Protein AF-A0A6L2JXV7-F1 (afdb_monomer)

Mean predicted aligned error: 15.8 Å

pLDDT: mean 84.17, std 15.14, range [42.94, 98.44]

Radius of gyration: 85.59 Å; Cα contacts (8 Å, |Δi|>4): 129; chains: 1; bounding box: 189×55×235 Å

Organism: Tanacetum cinerariifolium (NCBI:txid118510)

Secondary structure (DSSP, 8-state):
----SSSSHHHHHHHHHHHHHHHHHHHHHHHHHHHHHHHHHHHHHHHHHHHHHHHHHHHHHHHHHHHHHHHHHHHHHHHHHHHHHHHHHHHHHHHHHHHHHHHHHHHHHHHHHHHHHHHHHHHHHHHHHHHHHHHHHHHHHHHHHHHIIIIIHHHHHHHHHHHHHIIIIIHHHHHHHHHTSHHHHHHHHHHHHHHHHHHHHHHHHHHHHHH-SS--GGG-TT--TTHHHHHHHHHHGGGS---HHHHHHHHTTTS-HHHHHHHH---GGGTSSTTTGGGS--GGG--EEEE-TTT--EEEEE-HHHHHHHHHTTT-

Solvent-accessible surface area (backbone atoms only — not comparable to full-atom values): 17697 Å² total; per-residue (Å²): 140,84,91,76,79,76,69,64,70,59,60,60,56,54,56,52,54,55,56,49,52,51,53,52,49,52,51,49,50,51,51,50,49,53,51,47,52,51,51,50,53,50,49,52,52,49,52,53,50,50,51,51,50,54,52,49,53,52,51,50,54,50,52,52,52,50,52,52,53,51,51,53,51,50,53,52,52,51,52,52,49,53,56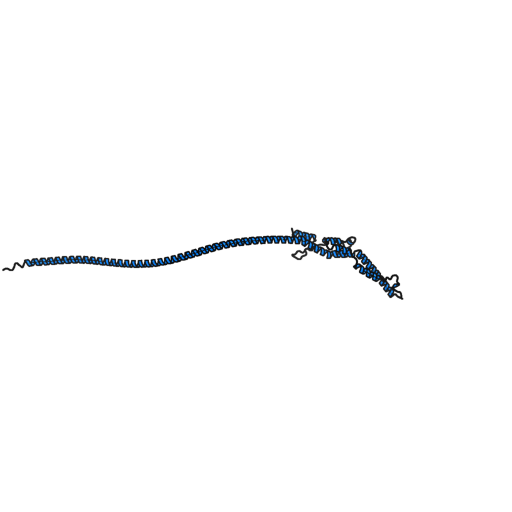,49,53,53,51,48,54,52,51,52,54,52,49,52,54,48,52,53,51,52,50,55,49,52,56,48,49,54,53,50,53,55,51,51,54,54,48,50,54,50,49,53,53,50,50,51,56,50,51,55,52,49,56,48,51,53,50,54,50,52,52,50,50,48,47,40,50,69,53,49,47,47,55,52,50,51,51,52,20,40,54,52,34,40,71,70,48,44,52,54,39,51,51,52,54,48,68,69,29,68,67,48,47,51,49,50,51,51,34,51,52,28,47,51,50,30,51,51,43,51,52,52,51,54,52,49,69,72,66,54,89,83,66,60,72,87,76,40,89,87,58,56,90,55,34,59,60,52,29,56,48,48,67,52,49,69,79,71,62,82,52,68,67,59,57,52,53,58,74,45,72,86,52,54,60,67,56,53,38,60,73,54,46,69,62,73,77,54,44,79,35,90,77,36,64,84,62,50,71,51,80,76,64,34,43,43,72,57,70,52,91,88,71,80,54,75,81,51,80,40,44,46,73,55,56,49,50,54,46,53,65,74,73,112

Foldseek 3Di:
DDDPPPPPVVVVVVVVVVVVVVVVVVVVVVVVVVVVVVVVVVVVVVVVVVVVVVVVVVVVVVVVVVVVVVVVVVVVVVVVVVVVVVVVVVVVVVVVVVVVVVVVVVVVVVVVVVVVVVVVVVVVVVVVVVVVVVVVVVVVVLVVLLCCLQPVPLVVLQVVLLVVCCVPQVVVLLVVCVCPDPLNVVLVVQLVVLVVLVVVLVVLVVVCVVPDPPDDSVVDPSHDPCSVVSNVVSVCVVVVDDDVLVVVVVVCPVPGSVVSLVSSADDDPQCVDPPSVVSRDDQQSSWDFDQDPPPRDRPDTDRSVVVSVVSVVVSD

Sequence (316 aa):
MDYHHLFIEFNVGTARQACLNTKVKDAEIESLKAQLLLKETEAAKAVHLCAQVSTVEATEQMHASEIDALKQKNAALENEKVSLDEKVAELQSLVHALEATCFGLRERLSRYENLTDRLEEFQDAQLKVVNEKVAKLDADLAEMACHLEDKFYPHLLTTISGRRWLLTYGMKLVLVKYLNSSEYLTALGAAMSRAIEKGMQYGLAAEIVHCSEGRSLTDVAAYNPSAEANFNSVVQDPREIDFPLLSELKSHKDASVEDIMNVLRLEGPLVDAPGMGDLQPDIEQLKVPIHKSEDQVVLGETSLSFALSVSHSRVE

Structure (mmCIF, N/CA/C/O backbone):
data_AF-A0A6L2JXV7-F1
#
_entry.id   AF-A0A6L2JXV7-F1
#
loop_
_atom_site.group_PDB
_atom_site.id
_atom_site.type_symbol
_atom_site.label_atom_id
_atom_site.label_alt_id
_atom_site.label_comp_id
_atom_site.label_asym_id
_atom_site.label_entity_id
_atom_site.label_seq_id
_atom_site.pdbx_PDB_ins_code
_atom_site.Cartn_x
_atom_site.Cartn_y
_atom_site.Cartn_z
_atom_site.occupancy
_atom_site.B_iso_or_equiv
_atom_site.auth_seq_id
_atom_site.auth_comp_id
_atom_site.auth_asym_id
_atom_site.auth_atom_id
_atom_site.pdbx_PDB_model_num
ATOM 1 N N . MET A 1 1 ? -104.667 -27.219 173.898 1.00 48.09 1 MET A N 1
ATOM 2 C CA . MET A 1 1 ? -104.267 -28.545 173.373 1.00 48.09 1 MET A CA 1
ATOM 3 C C . MET A 1 1 ? -105.086 -28.773 172.108 1.00 48.09 1 MET A C 1
ATOM 5 O O . MET A 1 1 ? -106.248 -28.402 172.135 1.00 48.09 1 MET A O 1
ATOM 9 N N . ASP A 1 2 ? -104.565 -29.247 170.978 1.00 43.19 2 ASP A N 1
ATOM 10 C CA . ASP A 1 2 ? -103.553 -30.297 170.827 1.00 43.19 2 ASP A CA 1
ATOM 11 C C . ASP A 1 2 ? -102.785 -30.190 169.481 1.00 43.19 2 ASP A C 1
ATOM 13 O O . ASP A 1 2 ? -103.323 -29.722 168.479 1.00 43.19 2 ASP A O 1
ATOM 17 N N . TYR A 1 3 ? -101.510 -30.592 169.499 1.00 42.94 3 TYR A N 1
ATOM 18 C CA . TYR A 1 3 ? -100.385 -30.201 168.627 1.00 42.94 3 TYR A CA 1
ATOM 19 C C . TYR A 1 3 ? -100.124 -31.147 167.426 1.00 42.94 3 TYR A C 1
ATOM 21 O O . TYR A 1 3 ? -99.086 -31.045 166.774 1.00 42.94 3 TYR A O 1
ATOM 29 N N . HIS A 1 4 ? -101.038 -32.069 167.097 1.00 50.31 4 HIS A N 1
ATOM 30 C CA . HIS A 1 4 ? -100.726 -33.219 166.225 1.00 50.31 4 HIS A CA 1
ATOM 31 C C . HIS A 1 4 ? -101.235 -33.183 164.771 1.00 50.31 4 HIS A C 1
ATOM 33 O O . HIS A 1 4 ? -100.882 -34.074 163.999 1.00 50.31 4 HIS A O 1
ATOM 39 N N . HIS A 1 5 ? -101.988 -32.167 164.334 1.00 50.06 5 HIS A N 1
ATOM 40 C CA . HIS A 1 5 ? -102.517 -32.133 162.955 1.00 50.06 5 HIS A CA 1
ATOM 41 C C . HIS A 1 5 ? -101.659 -31.342 161.944 1.00 50.06 5 HIS A C 1
ATOM 43 O O . HIS A 1 5 ? -101.924 -31.386 160.748 1.00 50.06 5 HIS A O 1
ATOM 49 N N . LEU A 1 6 ? -100.584 -30.675 162.388 1.00 49.97 6 LEU A N 1
ATOM 50 C CA . LEU A 1 6 ? -99.739 -29.827 161.528 1.00 49.97 6 LEU A CA 1
ATOM 51 C C . LEU A 1 6 ? -98.581 -30.576 160.827 1.00 49.97 6 LEU A C 1
ATOM 53 O O . LEU A 1 6 ? -97.851 -29.979 160.043 1.00 49.97 6 LEU A O 1
ATOM 57 N N . PHE A 1 7 ? -98.382 -31.875 161.099 1.00 47.56 7 PHE A N 1
ATOM 58 C CA . PHE A 1 7 ? -97.190 -32.614 160.641 1.00 47.56 7 PHE A CA 1
ATOM 59 C C . PHE A 1 7 ? -97.397 -33.473 159.376 1.00 47.56 7 PHE A C 1
ATOM 61 O O . PHE A 1 7 ? -96.423 -33.959 158.802 1.00 47.56 7 PHE A O 1
ATOM 68 N N . ILE A 1 8 ? -98.636 -33.665 158.902 1.00 49.94 8 ILE A N 1
ATOM 69 C CA . ILE A 1 8 ? -98.913 -34.537 157.740 1.00 49.94 8 ILE A CA 1
ATOM 70 C C . ILE A 1 8 ? -98.987 -33.755 156.416 1.00 49.94 8 ILE A C 1
ATOM 72 O O . ILE A 1 8 ? -98.521 -34.262 155.396 1.00 49.94 8 ILE A O 1
ATOM 76 N N . GLU A 1 9 ? -99.434 -32.494 156.407 1.00 47.06 9 GLU A N 1
ATOM 77 C CA . GLU A 1 9 ? -99.448 -31.680 155.174 1.00 47.06 9 GLU A CA 1
ATOM 78 C C . GLU A 1 9 ? -98.047 -31.238 154.701 1.00 47.06 9 GLU A C 1
ATOM 80 O O . GLU A 1 9 ? -97.843 -30.995 153.512 1.00 47.06 9 GLU A O 1
ATOM 85 N N . PHE A 1 10 ? -97.038 -31.227 155.580 1.00 48.09 10 PHE A N 1
ATOM 86 C CA . PHE A 1 10 ? -95.669 -30.818 155.226 1.00 48.09 10 PHE A CA 1
ATOM 87 C C . PHE A 1 10 ? -94.869 -31.898 154.457 1.00 48.09 10 PHE A C 1
ATOM 89 O O . PHE A 1 10 ? -93.950 -31.584 153.694 1.00 48.09 10 PHE A O 1
ATOM 96 N N . ASN A 1 11 ? -95.238 -33.181 154.576 1.00 46.66 11 ASN A N 1
ATOM 97 C CA . ASN A 1 11 ? -94.478 -34.288 153.970 1.00 46.66 11 ASN A CA 1
ATOM 98 C C . ASN A 1 11 ? -94.867 -34.615 152.514 1.00 46.66 11 ASN A C 1
ATOM 100 O O . ASN A 1 11 ? -94.056 -35.180 151.781 1.00 46.66 11 ASN A O 1
ATOM 104 N N . VAL A 1 12 ? -96.051 -34.208 152.042 1.00 52.41 12 VAL A N 1
ATOM 105 C CA . VAL A 1 12 ? -96.467 -34.409 150.635 1.00 52.41 12 VAL A CA 1
ATOM 106 C C . VAL A 1 12 ? -96.004 -33.255 149.730 1.00 52.41 12 VAL A C 1
ATOM 108 O O . VAL A 1 12 ? -95.674 -33.479 148.562 1.00 52.41 12 VAL A O 1
ATOM 111 N N . GLY A 1 13 ? -95.887 -32.035 150.268 1.00 52.41 13 GLY A N 1
ATOM 112 C CA . GLY A 1 13 ? -95.339 -30.880 149.544 1.00 52.41 13 GLY A CA 1
ATOM 113 C C . GLY A 1 13 ? -93.851 -31.034 149.206 1.00 52.41 13 GLY A C 1
ATOM 114 O O . GLY A 1 13 ? -93.428 -30.739 148.089 1.00 52.41 13 GLY A O 1
ATOM 115 N N . THR A 1 14 ? -93.068 -31.598 150.128 1.00 52.12 14 THR A N 1
ATOM 116 C CA . THR A 1 14 ? -91.607 -31.713 149.980 1.00 52.12 14 THR A CA 1
ATOM 117 C C . THR A 1 14 ? -91.196 -32.772 148.941 1.00 52.12 14 THR A C 1
ATOM 119 O O . THR A 1 14 ? -90.269 -32.550 148.160 1.00 52.12 14 THR A O 1
ATOM 122 N N . ALA A 1 15 ? -91.933 -33.886 148.826 1.00 52.56 15 ALA A N 1
ATOM 123 C CA . ALA A 1 15 ? -91.670 -34.919 147.815 1.00 52.56 15 ALA A CA 1
ATOM 124 C C . ALA A 1 15 ? -92.084 -34.498 146.386 1.00 52.56 15 ALA A C 1
ATOM 126 O O . ALA A 1 15 ? -91.403 -34.845 145.417 1.00 52.56 15 ALA A O 1
ATOM 127 N N . ARG A 1 16 ? -93.155 -33.699 146.229 1.00 52.94 16 ARG A N 1
ATOM 128 C CA . ARG A 1 16 ? -93.535 -33.125 144.922 1.00 52.94 16 ARG A CA 1
ATOM 129 C C . ARG A 1 16 ? -92.554 -32.047 144.453 1.00 52.94 16 ARG A C 1
ATOM 131 O O . ARG A 1 16 ? -92.234 -32.024 143.267 1.00 52.94 16 ARG A O 1
ATOM 138 N N . GLN A 1 17 ? -92.010 -31.233 145.359 1.00 55.28 17 GLN A N 1
ATOM 139 C CA . GLN A 1 17 ? -90.991 -30.230 145.024 1.00 55.28 17 GLN A CA 1
ATOM 140 C C . GLN A 1 17 ? -89.664 -30.878 144.582 1.00 55.28 17 GLN A C 1
ATOM 142 O O . GLN A 1 17 ? -89.037 -30.412 143.632 1.00 55.28 17 GLN A O 1
ATOM 147 N N . ALA A 1 18 ? -89.254 -31.987 145.212 1.00 54.25 18 ALA A N 1
ATOM 148 C CA . ALA A 1 18 ? -88.042 -32.721 144.837 1.00 54.25 18 ALA A CA 1
ATOM 149 C C . ALA A 1 18 ? -88.164 -33.430 143.470 1.00 54.25 18 ALA A C 1
ATOM 151 O O . ALA A 1 18 ? -87.218 -33.398 142.689 1.00 54.25 18 ALA A O 1
ATOM 152 N N . CYS A 1 19 ? -89.332 -34.001 143.140 1.00 53.09 19 CYS A N 1
ATOM 153 C CA . CYS A 1 19 ? -89.584 -34.639 141.838 1.00 53.09 19 CYS A CA 1
ATOM 154 C C . CYS A 1 19 ? -89.764 -33.626 140.687 1.00 53.09 19 CYS A C 1
ATOM 156 O O . CYS A 1 19 ? -89.386 -33.901 139.548 1.00 53.09 19 CYS A O 1
ATOM 158 N N . LEU A 1 20 ? -90.303 -32.434 140.971 1.00 57.66 20 LEU A N 1
ATOM 159 C CA . LEU A 1 20 ? -90.335 -31.331 140.006 1.00 57.66 20 LEU A CA 1
ATOM 160 C C . LEU A 1 20 ? -88.932 -30.754 139.772 1.00 57.66 20 LEU A C 1
ATOM 162 O O . LEU A 1 20 ? -88.575 -30.509 138.626 1.00 57.66 20 LEU A O 1
ATOM 166 N N . ASN A 1 21 ? -88.100 -30.634 140.812 1.00 57.25 21 ASN A N 1
ATOM 167 C CA . ASN A 1 21 ? -86.719 -30.164 140.663 1.00 57.25 21 ASN A CA 1
ATOM 168 C C . ASN A 1 21 ? -85.817 -31.131 139.880 1.00 57.25 21 ASN A C 1
ATOM 170 O O . ASN A 1 21 ? -84.929 -30.666 139.174 1.00 57.25 21 ASN A O 1
ATOM 174 N N . THR A 1 22 ? -86.017 -32.451 139.964 1.00 58.03 22 THR A N 1
ATOM 175 C CA . THR A 1 22 ? -85.242 -33.401 139.145 1.00 58.03 22 THR A CA 1
ATOM 176 C C . THR A 1 22 ? -85.702 -33.413 137.688 1.00 58.03 22 THR A C 1
ATOM 178 O O . THR A 1 22 ? -84.860 -33.379 136.802 1.00 58.03 22 THR A O 1
ATOM 181 N N . LYS A 1 23 ? -87.012 -33.322 137.415 1.00 59.53 23 LYS A N 1
ATOM 182 C CA . LYS A 1 23 ? -87.532 -33.206 136.038 1.00 59.53 23 LYS A CA 1
ATOM 183 C C . LYS A 1 23 ? -87.170 -31.888 135.352 1.00 59.53 23 LYS A C 1
ATOM 185 O O . LYS A 1 23 ? -86.916 -31.888 134.152 1.00 59.53 23 LYS A O 1
ATOM 190 N N . VAL A 1 24 ? -87.139 -30.779 136.096 1.00 63.47 24 VAL A N 1
ATOM 191 C CA . VAL A 1 24 ? -86.676 -29.481 135.576 1.00 63.47 24 VAL A CA 1
ATOM 192 C C . VAL A 1 24 ? -85.185 -29.548 135.249 1.00 63.47 24 VAL A C 1
ATOM 194 O O . VAL A 1 24 ? -84.797 -29.127 134.166 1.00 63.47 24 VAL A O 1
ATOM 197 N N . LYS A 1 25 ? -84.367 -30.160 136.118 1.00 65.19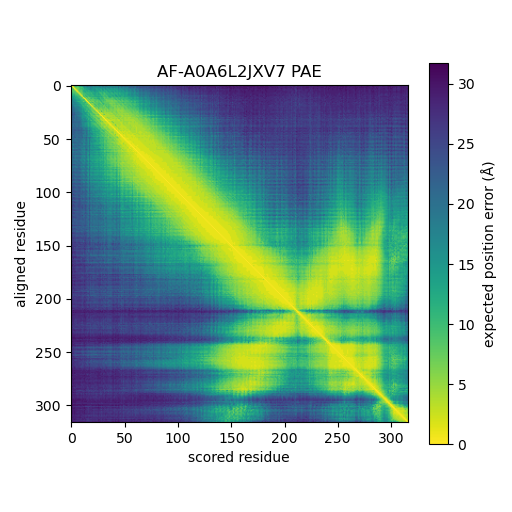 25 LYS A N 1
ATOM 198 C CA . LYS A 1 25 ? -82.930 -30.339 135.864 1.00 65.19 25 LYS A CA 1
ATOM 199 C C . LYS A 1 25 ? -82.632 -31.301 134.712 1.00 65.19 25 LYS A C 1
ATOM 201 O O . LYS A 1 25 ? -81.730 -31.017 133.937 1.00 65.19 25 LYS A O 1
ATOM 206 N N . ASP A 1 26 ? -83.387 -32.386 134.544 1.00 67.31 26 ASP A N 1
ATOM 207 C CA . ASP A 1 26 ? -83.193 -33.320 133.423 1.00 67.31 26 ASP A CA 1
ATOM 208 C C . ASP A 1 26 ? -83.594 -32.693 132.077 1.00 67.31 26 ASP A C 1
ATOM 210 O O . ASP A 1 26 ? -82.896 -32.876 131.082 1.00 67.31 26 ASP A O 1
ATOM 214 N N . ALA A 1 27 ? -84.668 -31.893 132.049 1.00 71.06 27 ALA A N 1
ATOM 215 C CA . ALA A 1 27 ? -85.061 -31.125 130.866 1.00 71.06 27 ALA A CA 1
ATOM 216 C C . ALA A 1 27 ? -84.058 -30.003 130.540 1.00 71.06 27 ALA A C 1
ATOM 218 O O . ALA A 1 27 ? -83.784 -29.729 129.372 1.00 71.06 27 ALA A O 1
ATOM 219 N N . GLU A 1 28 ? -83.479 -29.374 131.564 1.00 71.50 28 GLU A N 1
ATOM 220 C CA . GLU A 1 28 ? -82.414 -28.380 131.416 1.00 71.50 28 GLU A CA 1
ATOM 221 C C . GLU A 1 28 ? -81.115 -29.023 130.904 1.00 71.50 28 GLU A C 1
ATOM 223 O O . GLU A 1 28 ? -80.478 -28.479 130.005 1.00 71.50 28 GLU A O 1
ATOM 228 N N . ILE A 1 29 ? -80.766 -30.224 131.379 1.00 73.62 29 ILE A N 1
ATOM 229 C CA . ILE A 1 29 ? -79.625 -31.007 130.881 1.00 73.62 29 ILE A CA 1
ATOM 230 C C . ILE A 1 29 ? -79.842 -31.432 129.424 1.00 73.62 29 ILE A C 1
ATOM 232 O O . ILE A 1 29 ? -78.930 -31.263 128.621 1.00 73.62 29 ILE A O 1
ATOM 236 N N . GLU A 1 30 ? -81.024 -31.933 129.053 1.00 76.38 30 GLU A N 1
ATOM 237 C CA . GLU A 1 30 ? -81.389 -32.262 127.662 1.00 76.38 30 GLU A CA 1
ATOM 238 C C . GLU A 1 30 ? -81.318 -31.030 126.745 1.00 76.38 30 GLU A C 1
ATOM 240 O O . GLU A 1 30 ? -80.700 -31.081 125.680 1.00 76.38 30 GLU A O 1
ATOM 245 N N . SER A 1 31 ? -81.866 -29.894 127.189 1.00 78.81 31 SER A N 1
ATOM 246 C CA . SER A 1 31 ? -81.808 -28.622 126.458 1.00 78.81 31 SER A CA 1
ATOM 247 C C . SER A 1 31 ? -80.368 -28.136 126.269 1.00 78.81 31 SER A C 1
ATOM 249 O O . SER A 1 31 ? -79.988 -27.732 125.170 1.00 78.81 31 SER A O 1
ATOM 251 N N . LEU A 1 32 ? -79.536 -28.206 127.312 1.00 80.19 32 LEU A N 1
ATOM 252 C CA . LEU A 1 32 ? -78.119 -27.847 127.228 1.00 80.19 32 LEU A CA 1
ATOM 253 C C . LEU A 1 32 ? -77.338 -28.817 126.333 1.00 80.19 32 LEU A C 1
ATOM 255 O O . LEU A 1 32 ? -76.443 -28.379 125.618 1.00 80.19 32 LEU A O 1
ATOM 259 N N . LYS A 1 33 ? -77.703 -30.104 126.295 1.00 80.94 33 LYS A N 1
ATOM 260 C CA . LYS A 1 33 ? -77.105 -31.108 125.397 1.00 80.94 33 LYS A CA 1
ATOM 261 C C . LYS A 1 33 ? -77.449 -30.848 123.932 1.00 80.94 33 LYS A C 1
ATOM 263 O O . LYS A 1 33 ? -76.575 -30.946 123.076 1.00 80.94 33 LYS A O 1
ATOM 268 N N . ALA A 1 34 ? -78.698 -30.480 123.644 1.00 80.19 34 ALA A N 1
ATOM 269 C CA . ALA A 1 34 ? -79.131 -30.098 122.302 1.00 80.19 34 ALA A CA 1
ATOM 270 C C . ALA A 1 34 ? -78.466 -28.789 121.844 1.00 80.19 34 ALA A C 1
ATOM 272 O O . ALA A 1 34 ? -78.028 -28.690 120.699 1.00 80.19 34 ALA A O 1
ATOM 273 N N . GLN A 1 35 ? -78.321 -27.809 122.743 1.00 80.12 35 GLN A N 1
ATOM 274 C CA . GLN A 1 35 ? -77.571 -26.581 122.461 1.00 80.12 35 GLN A CA 1
ATOM 275 C C . GLN A 1 35 ? -76.071 -26.844 122.277 1.00 80.12 35 GLN A C 1
ATOM 277 O O . GLN A 1 35 ? -75.466 -26.235 121.399 1.00 80.12 35 GLN A O 1
ATOM 282 N N . LEU A 1 36 ? -75.477 -27.769 123.041 1.00 83.38 36 LEU A N 1
ATOM 283 C CA . LEU A 1 36 ? -74.085 -28.192 122.876 1.00 83.38 36 LEU A CA 1
ATOM 284 C C . LEU A 1 36 ? -73.872 -28.865 121.514 1.00 83.38 36 LEU A C 1
ATOM 286 O O . LEU A 1 36 ? -72.969 -28.469 120.790 1.00 83.38 36 LEU A O 1
ATOM 290 N N . LEU A 1 37 ? -74.740 -29.805 121.122 1.00 80.12 37 LEU A N 1
ATOM 291 C CA . LEU A 1 37 ? -74.683 -30.460 119.808 1.00 80.12 37 LEU A CA 1
ATOM 292 C C . LEU A 1 37 ? -74.887 -29.463 118.660 1.00 80.12 37 LEU A C 1
ATOM 294 O O . LEU A 1 37 ? -74.179 -29.517 117.655 1.00 80.12 37 LEU A O 1
ATOM 298 N N . LEU A 1 38 ? -75.814 -28.511 118.807 1.00 82.88 38 LEU A N 1
ATOM 299 C CA . LEU A 1 38 ? -75.987 -27.433 117.834 1.00 82.88 38 LEU A CA 1
ATOM 300 C C . LEU A 1 38 ? -74.701 -26.600 117.722 1.00 82.88 38 LEU A C 1
ATOM 302 O O . LEU A 1 38 ? -74.210 -26.390 116.616 1.00 82.88 38 LEU A O 1
ATOM 306 N N . LYS A 1 39 ? -74.102 -26.214 118.854 1.00 82.25 39 LYS A N 1
ATOM 307 C CA . LYS A 1 39 ? -72.831 -25.477 118.902 1.00 82.25 39 LYS A CA 1
ATOM 308 C C . LYS A 1 39 ? -71.654 -26.277 118.337 1.00 82.25 39 LYS A C 1
ATOM 310 O O . LYS A 1 39 ? -70.813 -25.688 117.667 1.00 82.25 39 LYS A O 1
ATOM 315 N N . GLU A 1 40 ? -71.607 -27.594 118.527 1.00 80.62 40 GLU A N 1
ATOM 316 C CA . GLU A 1 40 ? -70.601 -28.484 117.929 1.00 80.62 40 GLU A CA 1
ATOM 317 C C . GLU A 1 40 ? -70.760 -28.583 116.407 1.00 80.62 40 GLU A C 1
ATOM 319 O O . GLU A 1 40 ? -69.772 -28.514 115.678 1.00 80.62 40 GLU A O 1
ATOM 324 N N . THR A 1 41 ? -71.993 -28.673 115.895 1.00 80.19 41 THR A N 1
ATOM 325 C CA . THR A 1 41 ? -72.237 -28.670 114.441 1.00 80.19 41 THR A CA 1
ATOM 326 C C . THR A 1 41 ? -71.965 -27.306 113.798 1.00 80.19 41 THR A C 1
ATOM 328 O O . THR A 1 41 ? -71.451 -27.248 112.680 1.00 80.19 41 THR A O 1
ATOM 331 N N . GLU A 1 42 ? -72.249 -26.204 114.501 1.00 82.00 42 GLU A N 1
ATOM 332 C CA . GLU A 1 42 ? -71.854 -24.847 114.105 1.00 82.00 42 GLU A CA 1
ATOM 333 C C . GLU A 1 42 ? -70.328 -24.696 114.098 1.00 82.00 42 GLU A C 1
ATOM 335 O O . GLU A 1 42 ? -69.777 -24.176 113.129 1.00 82.00 42 GLU A O 1
ATOM 340 N N . ALA A 1 43 ? -69.635 -25.214 115.117 1.00 81.81 43 ALA A N 1
ATOM 341 C CA . ALA A 1 43 ? -68.176 -25.218 115.181 1.00 81.81 43 ALA A CA 1
ATOM 342 C C . ALA A 1 43 ? -67.555 -26.058 114.051 1.00 81.81 43 ALA A C 1
ATOM 344 O O . ALA A 1 43 ? -66.611 -25.609 113.407 1.00 81.81 43 ALA A O 1
ATOM 345 N N . ALA A 1 44 ? -68.114 -27.230 113.732 1.00 82.62 44 ALA A N 1
ATOM 346 C CA . ALA A 1 44 ? -67.653 -28.059 112.617 1.00 82.62 44 ALA A CA 1
ATOM 347 C C . ALA A 1 44 ? -67.861 -27.377 111.251 1.00 82.62 44 ALA A C 1
ATOM 349 O O . ALA A 1 44 ? -66.965 -27.398 110.405 1.00 82.62 44 ALA A O 1
ATOM 350 N N . LYS A 1 45 ? -69.009 -26.715 111.037 1.00 85.81 45 LYS A N 1
ATOM 351 C CA . LYS A 1 45 ? -69.249 -25.894 109.836 1.00 85.81 45 LYS A CA 1
ATOM 352 C C . LYS A 1 45 ? -68.297 -24.706 109.760 1.00 85.81 45 LYS A C 1
ATOM 354 O O . LYS A 1 45 ? -67.810 -24.410 108.674 1.00 85.81 45 LYS A O 1
ATOM 359 N N . ALA A 1 46 ? -68.013 -24.055 110.887 1.00 83.06 46 ALA A N 1
ATOM 360 C CA . ALA A 1 46 ? -67.051 -22.963 110.951 1.00 83.06 46 ALA A CA 1
ATOM 361 C C . ALA A 1 46 ? -65.636 -23.444 110.594 1.00 83.06 46 ALA A C 1
ATOM 363 O O . ALA A 1 46 ? -64.978 -22.805 109.786 1.00 83.06 46 ALA A O 1
ATOM 364 N N . VAL A 1 47 ? -65.195 -24.605 111.095 1.00 86.19 47 VAL A N 1
ATOM 365 C CA . VAL A 1 47 ? -63.898 -25.205 110.727 1.00 86.19 47 VAL A CA 1
ATOM 366 C C . VAL A 1 47 ? -63.845 -25.565 109.239 1.00 86.19 47 VAL A C 1
ATOM 368 O O . VAL A 1 47 ? -62.851 -25.272 108.579 1.00 86.19 47 VAL A O 1
ATOM 371 N N . HIS A 1 48 ? -64.911 -26.151 108.686 1.00 88.69 48 HIS A N 1
ATOM 372 C CA . HIS A 1 48 ? -64.990 -26.466 107.256 1.00 88.69 48 HIS A CA 1
ATOM 373 C C . HIS A 1 48 ? -64.962 -25.203 106.381 1.00 88.69 48 HIS A C 1
ATOM 375 O O . HIS A 1 48 ? -64.248 -25.163 105.382 1.00 88.69 48 HIS A O 1
ATOM 381 N N . LEU A 1 49 ? -65.705 -24.159 106.759 1.00 91.12 49 LEU A N 1
ATOM 382 C CA . LEU A 1 49 ? -65.666 -22.862 106.081 1.00 91.12 49 LEU A CA 1
ATOM 383 C C . LEU A 1 49 ? -64.284 -22.214 106.198 1.00 91.12 49 LEU A C 1
ATOM 385 O O . LEU A 1 49 ? -63.782 -21.726 105.196 1.00 91.12 49 LEU A O 1
ATOM 389 N N . CYS A 1 50 ? -63.632 -22.271 107.363 1.00 87.12 50 CYS A N 1
ATOM 390 C CA . CYS A 1 50 ? -62.257 -21.798 107.525 1.00 87.12 50 CYS A CA 1
ATOM 391 C C . CYS A 1 50 ? -61.287 -22.548 106.603 1.00 87.12 50 CYS A C 1
ATOM 393 O O . CYS A 1 50 ? -60.462 -21.913 105.959 1.00 87.12 50 CYS A O 1
ATOM 395 N N . ALA A 1 51 ? -61.415 -23.873 106.476 1.00 88.56 51 ALA A N 1
ATOM 396 C CA . ALA A 1 51 ? -60.596 -24.652 105.550 1.00 88.56 51 ALA A CA 1
ATOM 397 C C . ALA A 1 51 ? -60.847 -24.255 104.085 1.00 88.56 51 ALA A C 1
ATOM 399 O O . ALA A 1 51 ? -59.893 -24.080 103.331 1.00 88.56 51 ALA A O 1
ATOM 400 N N . GLN A 1 52 ? -62.110 -24.054 103.687 1.00 90.94 52 GLN A N 1
ATOM 401 C CA . GLN A 1 52 ? -62.447 -23.569 102.346 1.00 90.94 52 GLN A CA 1
ATOM 402 C C . GLN A 1 52 ? -61.900 -22.163 102.084 1.00 90.94 52 GLN A C 1
ATOM 404 O O . GLN A 1 52 ? -61.324 -21.928 101.025 1.00 90.94 52 GLN A O 1
ATOM 409 N N . VAL A 1 53 ? -62.017 -21.250 103.052 1.00 90.62 53 VAL A N 1
ATOM 410 C CA . VAL A 1 53 ? -61.442 -19.902 102.967 1.00 90.62 53 VAL A CA 1
ATOM 411 C C . VAL A 1 53 ? -59.928 -19.984 102.800 1.00 90.62 53 VAL A C 1
ATOM 413 O O . VAL A 1 53 ? -59.415 -19.380 101.868 1.00 90.62 53 VAL A O 1
ATOM 416 N N . SER A 1 54 ? -59.225 -20.812 103.581 1.00 91.69 54 SER A N 1
ATOM 417 C CA . SER A 1 54 ? -57.779 -21.014 103.407 1.00 91.69 54 SER A CA 1
ATOM 418 C C . SER A 1 54 ? -57.412 -21.609 102.043 1.00 91.69 54 SER A C 1
ATOM 420 O O . SER A 1 54 ? -56.396 -21.229 101.468 1.00 91.69 54 SER A O 1
ATOM 422 N N . THR A 1 55 ? -58.222 -22.520 101.485 1.00 90.62 55 THR A N 1
ATOM 423 C CA . THR A 1 55 ? -57.976 -23.031 100.124 1.00 90.62 55 THR A CA 1
ATOM 424 C C . THR A 1 55 ? -58.210 -21.970 99.050 1.00 90.62 55 THR A C 1
ATOM 426 O O . THR A 1 55 ? -57.412 -21.876 98.121 1.00 90.62 55 THR A O 1
ATOM 429 N N . VAL A 1 56 ? -59.259 -21.150 99.182 1.00 91.31 56 VAL A N 1
ATOM 430 C CA . VAL A 1 56 ? -59.559 -20.063 98.239 1.00 91.31 56 VAL A CA 1
ATOM 431 C C . VAL A 1 56 ? -58.476 -18.990 98.308 1.00 91.31 56 VAL A C 1
ATOM 433 O O . VAL A 1 56 ? -57.962 -18.593 97.268 1.00 91.31 56 VAL A O 1
ATOM 436 N N . GLU A 1 57 ? -58.060 -18.600 99.511 1.00 93.12 57 GLU A N 1
ATOM 437 C CA . GLU A 1 57 ? -56.991 -17.627 99.751 1.00 93.12 57 GLU A CA 1
ATOM 438 C C . GLU A 1 57 ? -55.662 -18.090 99.131 1.00 93.12 57 GLU A C 1
ATOM 440 O O . GLU A 1 57 ? -54.999 -17.324 98.432 1.00 93.12 57 GLU A O 1
ATOM 445 N N . ALA A 1 58 ? -55.318 -19.377 99.271 1.00 90.62 58 ALA A N 1
ATOM 446 C CA . ALA A 1 58 ? -54.143 -19.951 98.615 1.00 90.62 58 ALA A CA 1
ATOM 447 C C . ALA A 1 58 ? -54.248 -19.922 97.077 1.00 90.62 58 ALA A C 1
ATOM 449 O O . ALA A 1 58 ? -53.270 -19.602 96.396 1.00 90.62 58 ALA A O 1
ATOM 450 N N . THR A 1 59 ? -55.421 -20.227 96.506 1.00 92.12 59 THR A N 1
ATOM 451 C CA . THR A 1 59 ? -55.624 -20.141 95.048 1.00 92.12 59 THR A CA 1
ATOM 452 C C . THR A 1 59 ? -55.616 -18.703 94.536 1.00 92.12 59 THR A C 1
ATOM 454 O O . THR A 1 59 ? -55.041 -18.442 93.485 1.00 92.12 59 THR A O 1
ATOM 457 N N . GLU A 1 60 ? -56.176 -17.749 95.279 1.00 93.56 60 GLU A N 1
ATOM 458 C CA . GLU A 1 60 ? -56.150 -16.328 94.929 1.00 93.56 60 GLU A CA 1
ATOM 459 C C . GLU A 1 60 ? -54.713 -15.799 94.915 1.00 93.56 60 GLU A C 1
ATOM 461 O O . GLU A 1 60 ? -54.306 -15.134 93.962 1.00 93.56 60 GLU A O 1
ATOM 466 N N . GLN A 1 61 ? -53.907 -16.178 95.912 1.00 92.50 61 GLN A N 1
ATOM 467 C CA . GLN A 1 61 ? -52.495 -15.813 95.972 1.00 92.50 61 GLN A CA 1
ATOM 468 C C . GLN A 1 61 ? -51.687 -16.421 94.809 1.00 92.50 61 GLN A C 1
ATOM 470 O O . GLN A 1 61 ? -50.831 -15.746 94.232 1.00 92.50 61 GLN A O 1
ATOM 475 N N . MET A 1 62 ? -51.992 -17.662 94.408 1.00 94.88 62 MET A N 1
ATOM 476 C CA . MET A 1 62 ? -51.405 -18.298 93.222 1.00 94.88 62 MET A CA 1
ATOM 477 C C . MET A 1 62 ? -51.785 -17.551 91.934 1.00 94.88 62 MET A C 1
ATOM 479 O O . MET A 1 62 ? -50.901 -17.182 91.162 1.00 94.88 62 MET A O 1
ATOM 483 N N . HIS A 1 63 ? -53.070 -17.258 91.727 1.00 95.25 63 HIS A N 1
ATOM 484 C CA . HIS A 1 63 ? -53.551 -16.525 90.550 1.00 95.25 63 HIS A CA 1
ATOM 485 C C . HIS A 1 63 ? -52.971 -15.104 90.486 1.00 95.25 63 HIS A C 1
ATOM 487 O O . HIS A 1 63 ? -52.608 -14.638 89.407 1.00 95.25 63 HIS A O 1
ATOM 493 N N . ALA A 1 64 ? -52.830 -14.420 91.626 1.00 94.81 64 ALA A N 1
ATOM 494 C CA . ALA A 1 64 ? -52.179 -13.114 91.694 1.00 94.81 64 ALA A CA 1
ATOM 495 C C . ALA A 1 64 ? -50.720 -13.193 91.209 1.00 94.81 64 ALA A C 1
ATOM 497 O O . ALA A 1 64 ? -50.297 -12.374 90.391 1.00 94.81 64 ALA A O 1
ATOM 498 N N . SER A 1 65 ? -49.983 -14.227 91.634 1.00 93.94 65 SER A N 1
ATOM 499 C CA . SER A 1 65 ? -48.599 -14.450 91.196 1.00 93.94 65 SER A CA 1
ATOM 500 C C . SER A 1 65 ? -48.482 -14.764 89.696 1.00 93.94 65 SER A C 1
ATOM 502 O O . SER A 1 65 ? -47.582 -14.251 89.030 1.00 93.94 65 SER A O 1
ATOM 504 N N . GLU A 1 66 ? -49.422 -15.531 89.131 1.00 95.88 66 GLU A N 1
ATOM 505 C CA . GLU A 1 66 ? -49.490 -15.794 87.687 1.00 95.88 66 GLU A CA 1
ATOM 506 C C . GLU A 1 66 ? -49.809 -14.529 86.885 1.00 95.88 66 GLU A C 1
ATOM 508 O O . GLU A 1 66 ? -49.178 -14.275 85.857 1.00 95.88 66 GLU A O 1
ATOM 513 N N . ILE A 1 67 ? -50.754 -13.708 87.355 1.00 95.75 67 ILE A N 1
ATOM 514 C CA . ILE A 1 67 ? -51.100 -12.432 86.715 1.00 95.75 67 ILE A CA 1
ATOM 515 C C . ILE A 1 67 ? -49.879 -11.514 86.664 1.00 95.75 67 ILE A C 1
ATOM 517 O O . ILE A 1 67 ? -49.625 -10.895 85.629 1.00 95.75 67 ILE A O 1
ATOM 521 N N . ASP A 1 68 ? -49.106 -11.430 87.744 1.00 95.62 68 ASP A N 1
ATOM 522 C CA . ASP A 1 68 ? -47.914 -10.586 87.778 1.00 95.62 68 ASP A CA 1
ATOM 523 C C . ASP A 1 68 ? -46.796 -11.125 86.869 1.00 95.62 68 ASP A C 1
ATOM 525 O O . ASP A 1 68 ? -46.177 -10.346 86.137 1.00 95.62 68 ASP A O 1
ATOM 529 N N . ALA A 1 69 ? -46.613 -12.449 86.796 1.00 96.38 69 ALA A N 1
ATOM 530 C CA . ALA A 1 69 ? -45.698 -13.073 85.837 1.00 96.38 69 ALA A CA 1
ATOM 531 C C . ALA A 1 69 ? -46.114 -12.810 84.374 1.00 96.38 69 ALA A C 1
ATOM 533 O O . ALA A 1 69 ? -45.275 -12.480 83.531 1.00 96.38 69 ALA A O 1
ATOM 534 N N . LEU A 1 70 ? -47.413 -12.901 84.061 1.00 96.31 70 LEU A N 1
ATOM 535 C CA . LEU A 1 70 ? -47.948 -12.600 82.728 1.00 96.31 70 LEU A CA 1
ATOM 536 C C . LEU A 1 70 ? -47.804 -11.119 82.370 1.00 96.31 70 LEU A C 1
ATOM 538 O O . LEU A 1 70 ? -47.430 -10.806 81.240 1.00 96.31 70 LEU A O 1
ATOM 542 N N . LYS A 1 71 ? -48.034 -10.203 83.318 1.00 96.19 71 LYS A N 1
ATOM 543 C CA . LYS A 1 71 ? -47.788 -8.766 83.114 1.00 96.19 71 LYS A CA 1
ATOM 544 C C . LYS A 1 71 ? -46.325 -8.494 82.785 1.00 96.19 71 LYS A C 1
ATOM 546 O O . LYS A 1 71 ? -46.049 -7.750 81.847 1.00 96.19 71 LYS A O 1
ATOM 551 N N . GLN A 1 72 ? -45.396 -9.114 83.515 1.00 95.75 72 GLN A N 1
ATOM 552 C CA . GLN A 1 72 ? -43.967 -8.955 83.255 1.00 95.75 72 GLN A CA 1
ATOM 553 C C . GLN A 1 72 ? -43.587 -9.487 81.867 1.00 95.75 72 GLN A C 1
ATOM 555 O O . GLN A 1 72 ? -42.858 -8.822 81.130 1.00 95.75 72 GLN A O 1
ATOM 560 N N . LYS A 1 73 ? -44.124 -10.649 81.473 1.00 96.81 73 LYS A N 1
ATOM 561 C CA . LYS A 1 73 ? -43.904 -11.220 80.138 1.00 96.81 73 LYS A CA 1
ATOM 562 C C . LYS A 1 73 ? -44.483 -10.339 79.025 1.00 96.81 73 LYS A C 1
ATOM 564 O O . LYS A 1 73 ? -43.811 -10.135 78.019 1.00 96.81 73 LYS A O 1
ATOM 569 N N . ASN A 1 74 ? -45.683 -9.788 79.208 1.00 95.62 74 ASN A N 1
ATOM 570 C CA . ASN A 1 74 ? -46.283 -8.858 78.249 1.00 95.62 74 ASN A CA 1
ATOM 571 C C . ASN A 1 74 ? -45.440 -7.587 78.101 1.00 95.62 74 ASN A C 1
ATOM 573 O O . ASN A 1 74 ? -45.200 -7.158 76.981 1.00 95.62 74 ASN A O 1
ATOM 577 N N . ALA A 1 75 ? -44.923 -7.034 79.203 1.00 96.31 75 ALA A N 1
ATOM 578 C CA . ALA A 1 75 ? -44.028 -5.880 79.146 1.00 96.31 75 ALA A CA 1
ATOM 579 C C . ALA A 1 75 ? -42.726 -6.184 78.378 1.00 96.31 75 ALA A C 1
ATOM 581 O O . ALA A 1 75 ? -42.261 -5.352 77.603 1.00 96.31 75 ALA A O 1
ATOM 582 N N . ALA A 1 76 ? -42.150 -7.380 78.551 1.00 96.56 76 ALA A N 1
ATOM 583 C CA . ALA A 1 76 ? -40.973 -7.803 77.792 1.00 96.56 76 ALA A CA 1
ATOM 584 C C . ALA A 1 76 ? -41.266 -7.934 76.285 1.00 96.56 76 ALA A C 1
ATOM 586 O O . ALA A 1 76 ? -40.500 -7.421 75.473 1.00 96.56 76 ALA A O 1
ATOM 587 N N . LEU A 1 77 ? -42.395 -8.551 75.916 1.00 97.00 77 LEU A N 1
ATOM 588 C CA . LEU A 1 77 ? -42.819 -8.689 74.518 1.00 97.00 77 LEU A CA 1
ATOM 589 C C . LEU A 1 77 ? -43.136 -7.339 73.860 1.00 97.00 77 LEU A C 1
ATOM 591 O O . LEU A 1 77 ? -42.814 -7.146 72.690 1.00 97.00 77 LEU A O 1
ATOM 595 N N . GLU A 1 78 ? -43.731 -6.396 74.594 1.00 96.31 78 GLU A N 1
ATOM 596 C CA . GLU A 1 78 ? -43.995 -5.042 74.089 1.00 96.31 78 GLU A CA 1
ATOM 597 C C . GLU A 1 78 ? -42.678 -4.322 73.752 1.00 96.31 78 GLU A C 1
ATOM 599 O O . GLU A 1 78 ? -42.549 -3.732 72.682 1.00 96.31 78 GLU A O 1
ATOM 604 N N . ASN A 1 79 ? -41.663 -4.445 74.615 1.00 95.88 79 ASN A N 1
ATOM 605 C CA . ASN A 1 79 ? -40.334 -3.882 74.362 1.00 95.88 79 ASN A CA 1
ATOM 606 C C . ASN A 1 79 ? -39.637 -4.549 73.162 1.00 95.88 79 ASN A C 1
ATOM 608 O O . ASN A 1 79 ? -39.030 -3.857 72.344 1.00 95.88 79 ASN A O 1
ATOM 612 N N . GLU A 1 80 ? -39.729 -5.878 73.028 1.00 97.00 80 GLU A N 1
ATOM 613 C CA . GLU A 1 80 ? -39.198 -6.593 71.857 1.00 97.00 80 GLU A CA 1
ATOM 614 C C . GLU A 1 80 ? -39.885 -6.150 70.563 1.00 97.00 80 GLU A C 1
ATOM 616 O O . GLU A 1 80 ? -39.213 -5.944 69.552 1.00 97.00 80 GLU A O 1
ATOM 621 N N . LYS A 1 81 ? -41.206 -5.952 70.596 1.00 96.81 81 LYS A N 1
ATOM 622 C CA . LYS A 1 81 ? -41.976 -5.453 69.456 1.00 96.81 81 LYS A CA 1
ATOM 623 C C . LYS A 1 81 ? -41.525 -4.051 69.046 1.00 96.81 81 LYS A C 1
ATOM 625 O O . LYS A 1 81 ? -41.247 -3.852 67.870 1.00 96.81 81 LYS A O 1
ATOM 630 N N . VAL A 1 82 ? -41.378 -3.121 69.994 1.00 97.25 82 VAL A N 1
ATOM 631 C CA . VAL A 1 82 ? -40.866 -1.766 69.705 1.00 97.25 82 VAL A CA 1
ATOM 632 C C . VAL A 1 82 ? -39.471 -1.834 69.076 1.00 97.25 82 VAL A C 1
ATOM 634 O O . VAL A 1 82 ? -39.227 -1.187 68.061 1.00 97.25 82 VAL A O 1
ATOM 637 N N . SER A 1 83 ? -38.579 -2.681 69.602 1.00 97.25 83 SER A N 1
ATOM 638 C CA . SER A 1 83 ? -37.241 -2.871 69.023 1.00 97.25 83 SER A CA 1
ATOM 639 C C . SER A 1 83 ? -37.276 -3.465 67.606 1.00 97.25 83 SER A C 1
ATOM 641 O O . SER A 1 83 ? -36.449 -3.114 66.762 1.00 97.25 83 SER A O 1
ATOM 643 N N . LEU A 1 84 ? -38.210 -4.376 67.318 1.00 97.38 84 LEU A N 1
ATOM 644 C CA . LEU A 1 84 ? -38.405 -4.914 65.970 1.00 97.38 84 LEU A CA 1
ATOM 645 C C . LEU A 1 84 ? -38.982 -3.864 65.015 1.00 97.38 84 LEU A C 1
ATOM 647 O O . LEU A 1 84 ? -38.515 -3.780 63.882 1.00 97.38 84 LEU A O 1
ATOM 651 N N . ASP A 1 85 ? -39.938 -3.053 65.467 1.00 96.50 85 ASP A N 1
ATOM 652 C CA . ASP A 1 85 ? -40.534 -1.974 64.674 1.00 96.50 85 ASP A CA 1
ATOM 653 C C . ASP A 1 85 ? -39.475 -0.925 64.279 1.00 96.50 85 ASP A C 1
ATOM 655 O O . ASP A 1 85 ? -39.423 -0.506 63.120 1.00 96.50 85 ASP A O 1
ATOM 659 N N . GLU A 1 86 ? -38.558 -0.575 65.191 1.00 97.00 86 GLU A N 1
ATOM 660 C CA . GLU A 1 86 ? -37.398 0.283 64.896 1.00 97.00 86 GLU A CA 1
ATOM 661 C C . GLU A 1 86 ? -36.503 -0.319 63.799 1.00 97.00 86 GLU A C 1
ATOM 663 O O . GLU A 1 86 ? -36.183 0.351 62.814 1.00 97.00 86 GLU A O 1
ATOM 668 N N . LYS A 1 87 ? -36.161 -1.611 63.903 1.00 97.75 87 LYS A N 1
ATOM 669 C CA . LYS A 1 87 ? -35.356 -2.309 62.883 1.00 97.75 87 LYS A CA 1
ATOM 670 C C . LYS A 1 87 ? -36.055 -2.383 61.527 1.00 97.75 87 LYS A C 1
ATOM 672 O O . LYS A 1 87 ? -35.396 -2.294 60.492 1.00 97.75 87 LYS A O 1
ATOM 677 N N . VAL A 1 88 ? -37.376 -2.564 61.508 1.00 97.25 88 VAL A N 1
ATOM 678 C CA . VAL A 1 88 ? -38.162 -2.568 60.267 1.00 97.25 88 VAL A CA 1
ATOM 679 C C . VAL A 1 88 ? -38.107 -1.195 59.599 1.00 97.25 88 VAL A C 1
ATOM 681 O O . VAL A 1 88 ? -37.890 -1.131 58.389 1.00 97.25 88 VAL A O 1
ATOM 684 N N . ALA A 1 89 ? -38.230 -0.108 60.364 1.00 96.56 89 ALA A N 1
ATOM 685 C CA . ALA A 1 89 ? -38.122 1.249 59.832 1.00 96.56 89 ALA A CA 1
ATOM 686 C C . ALA A 1 89 ? -36.720 1.541 59.259 1.00 96.56 89 ALA A C 1
ATOM 688 O O . ALA A 1 89 ? -36.598 2.104 58.166 1.00 96.56 89 ALA A O 1
ATOM 689 N N . GLU A 1 90 ? -35.656 1.108 59.944 1.00 97.56 90 GLU A N 1
ATOM 690 C CA . GLU A 1 90 ? -34.280 1.224 59.440 1.00 97.56 90 GLU A CA 1
ATOM 691 C C . GLU A 1 90 ? -34.077 0.449 58.130 1.00 97.56 90 GLU A C 1
ATOM 693 O O . GLU A 1 90 ? -33.528 0.988 57.163 1.00 97.56 90 GLU A O 1
ATOM 698 N N . LEU A 1 91 ? -34.563 -0.796 58.058 1.00 97.69 91 LEU A N 1
ATOM 699 C CA . LEU A 1 91 ? -34.485 -1.618 56.848 1.00 97.69 91 LEU A CA 1
ATOM 700 C C . LEU A 1 91 ? -35.266 -1.007 55.681 1.00 97.69 91 LEU A C 1
ATOM 702 O O . LEU A 1 91 ? -34.773 -1.019 54.555 1.00 97.69 91 LEU A O 1
ATOM 706 N N . GLN A 1 92 ? -36.448 -0.439 55.927 1.00 97.69 92 GLN A N 1
ATOM 707 C CA . GLN A 1 92 ? -37.231 0.251 54.895 1.00 97.69 92 GLN A CA 1
ATOM 708 C C . GLN A 1 92 ? -36.477 1.457 54.322 1.00 97.69 92 GLN A C 1
ATOM 710 O O . GLN A 1 92 ? -36.416 1.626 53.104 1.00 97.69 92 GLN A O 1
ATOM 715 N N . SER A 1 93 ? -35.844 2.259 55.183 1.00 96.75 93 SER A N 1
ATOM 716 C CA . SER A 1 93 ? -35.005 3.386 54.756 1.00 96.75 93 SER A CA 1
ATOM 717 C C . SER A 1 93 ? -33.822 2.926 53.891 1.00 96.75 93 SER A C 1
ATOM 719 O O . SER A 1 93 ? -33.568 3.488 52.822 1.00 96.75 93 SER A O 1
ATOM 721 N N . LEU A 1 94 ? -33.139 1.851 54.302 1.00 97.88 94 LEU A N 1
ATOM 722 C CA . LEU A 1 94 ? -32.037 1.250 53.542 1.00 97.88 94 LEU A CA 1
ATOM 723 C C . LEU A 1 94 ? -32.485 0.719 52.175 1.00 97.88 94 LEU A C 1
ATOM 725 O O . LEU A 1 94 ? -31.786 0.934 51.184 1.00 97.88 94 LEU A O 1
ATOM 729 N N . VAL A 1 95 ? -33.643 0.056 52.103 1.00 97.88 95 VAL A N 1
ATOM 730 C CA . VAL A 1 95 ? -34.210 -0.437 50.838 1.00 97.88 95 VAL A CA 1
ATOM 731 C C . VAL A 1 95 ? -34.488 0.725 49.888 1.00 97.88 95 VAL A C 1
ATOM 733 O O . VAL A 1 95 ? -34.045 0.675 48.744 1.00 97.88 95 VAL A O 1
ATOM 736 N N . HIS A 1 96 ? -35.115 1.805 50.358 1.00 97.00 96 HIS A N 1
ATOM 737 C CA . HIS A 1 96 ? -35.368 2.982 49.521 1.00 97.00 96 HIS A CA 1
ATOM 738 C C . HIS A 1 96 ? -34.084 3.661 49.034 1.00 97.00 96 HIS A C 1
ATOM 740 O O . HIS A 1 96 ? -33.992 4.060 47.870 1.00 97.00 96 HIS A O 1
ATOM 746 N N . ALA A 1 97 ? -33.064 3.763 49.892 1.00 97.44 97 ALA A N 1
ATOM 747 C CA . ALA A 1 97 ? -31.759 4.275 49.484 1.00 97.44 97 ALA A CA 1
ATOM 748 C C . ALA A 1 97 ? -31.130 3.390 48.391 1.00 97.44 97 ALA A C 1
ATOM 750 O O . ALA A 1 97 ? -30.636 3.902 47.383 1.00 97.44 97 ALA A O 1
ATOM 751 N N . LEU A 1 98 ? -31.199 2.063 48.545 1.00 97.75 98 LEU A N 1
ATOM 752 C CA . LEU A 1 98 ? -30.693 1.114 47.556 1.00 97.75 98 LEU A CA 1
ATOM 753 C C . LEU A 1 98 ? -31.461 1.209 46.228 1.00 97.75 98 LEU A C 1
ATOM 755 O O . LEU A 1 98 ? -30.838 1.277 45.170 1.00 97.75 98 LEU A O 1
ATOM 759 N N . GLU A 1 99 ? -32.790 1.281 46.261 1.00 97.75 99 GLU A N 1
ATOM 760 C CA . GLU A 1 99 ? -33.636 1.463 45.073 1.00 97.75 99 GLU A CA 1
ATOM 761 C C . GLU A 1 99 ? -33.252 2.721 44.285 1.00 97.75 99 GLU A C 1
ATOM 763 O O . GLU A 1 99 ? -33.070 2.654 43.065 1.00 97.75 99 GLU A O 1
ATOM 768 N N . ALA A 1 100 ? -33.041 3.847 44.976 1.00 97.12 100 ALA A N 1
ATOM 769 C CA . ALA A 1 100 ? -32.603 5.092 44.353 1.00 97.12 100 ALA A CA 1
ATOM 770 C C . ALA A 1 100 ? -31.224 4.947 43.684 1.00 97.12 100 ALA A C 1
ATOM 772 O O . ALA A 1 100 ? -31.027 5.394 42.549 1.00 97.12 100 ALA A O 1
ATOM 773 N N . THR A 1 101 ? -30.272 4.272 44.340 1.00 98.06 101 THR A N 1
ATOM 774 C CA . THR A 1 101 ? -28.950 4.013 43.743 1.00 98.06 101 THR A CA 1
ATOM 775 C C . THR A 1 101 ? -29.027 3.087 42.529 1.00 98.06 101 THR A C 1
ATOM 777 O O . THR A 1 101 ? -28.395 3.365 41.510 1.00 98.06 101 THR A O 1
ATOM 780 N N . CYS A 1 102 ? -29.847 2.034 42.585 1.00 97.62 102 CYS A N 1
ATOM 781 C CA . CYS A 1 102 ? -30.084 1.118 41.470 1.00 97.62 102 CYS A CA 1
ATOM 782 C C . CYS A 1 102 ? -30.703 1.834 40.263 1.00 97.62 102 CYS A C 1
ATOM 784 O O . CYS A 1 102 ? -30.302 1.579 39.126 1.00 97.62 102 CYS A O 1
ATOM 786 N N . PHE A 1 103 ? -31.642 2.755 40.495 1.00 97.19 103 PHE A N 1
ATOM 787 C CA . PHE A 1 103 ? -32.215 3.582 39.435 1.00 97.19 103 PHE A CA 1
ATOM 788 C C . PHE A 1 103 ? -31.150 4.471 38.777 1.00 97.19 103 PHE A C 1
ATOM 790 O O . PHE A 1 103 ? -31.005 4.453 37.554 1.00 97.19 103 PHE A O 1
ATOM 797 N N . GLY A 1 104 ? -30.337 5.171 39.578 1.00 97.62 104 GLY A N 1
ATOM 798 C CA . GLY A 1 104 ? -29.241 5.997 39.062 1.00 97.62 104 GLY A CA 1
ATOM 799 C C . GLY A 1 104 ? -28.184 5.194 38.291 1.00 97.62 104 GLY A C 1
ATOM 800 O O . GLY A 1 104 ? -27.678 5.648 37.264 1.00 97.62 104 GLY A O 1
ATOM 801 N N . LEU A 1 105 ? -27.870 3.972 38.734 1.00 97.81 105 LEU A N 1
ATOM 802 C CA . LEU A 1 105 ? -26.973 3.067 38.009 1.00 97.81 105 LEU A CA 1
ATOM 803 C C . LEU A 1 105 ? -27.567 2.614 36.673 1.00 97.81 105 LEU A C 1
ATOM 805 O O . LEU A 1 105 ? -26.848 2.590 35.676 1.00 97.81 105 LEU A O 1
ATOM 809 N N . ARG A 1 106 ? -28.867 2.307 36.624 1.00 97.81 106 ARG A N 1
ATOM 810 C CA . ARG A 1 106 ? -29.555 1.923 35.384 1.00 97.81 106 ARG A CA 1
ATOM 811 C C . ARG A 1 106 ? -29.521 3.042 34.346 1.00 97.81 106 ARG A C 1
ATOM 813 O O . ARG A 1 106 ? -29.239 2.779 33.182 1.00 97.81 106 ARG A O 1
ATOM 820 N N . GLU A 1 107 ? -29.753 4.284 34.766 1.00 97.31 107 GLU A N 1
ATOM 821 C CA . GLU A 1 107 ? -29.650 5.441 33.871 1.00 97.31 107 GLU A CA 1
ATOM 822 C C . GLU A 1 107 ? -28.224 5.592 33.319 1.00 97.31 107 GLU A C 1
ATOM 824 O O . GLU A 1 107 ? -28.028 5.799 32.122 1.00 97.31 107 GLU A O 1
ATOM 829 N N . ARG A 1 108 ? -27.207 5.434 34.177 1.00 97.25 108 ARG A N 1
ATOM 830 C CA . ARG A 1 108 ? -25.803 5.479 33.748 1.00 97.25 108 ARG A CA 1
ATOM 831 C C . ARG A 1 108 ? -25.461 4.363 32.764 1.00 97.25 108 ARG A C 1
ATOM 833 O O . ARG A 1 108 ? -24.778 4.648 31.788 1.00 97.25 108 ARG A O 1
ATOM 840 N N . LEU A 1 109 ? -25.923 3.134 33.000 1.00 97.56 109 LEU A N 1
ATOM 841 C CA . LEU A 1 109 ? -25.715 2.006 32.084 1.00 97.56 109 LEU A CA 1
ATOM 842 C C . LEU A 1 109 ? -26.308 2.294 30.702 1.00 97.56 109 LEU A C 1
ATOM 844 O O . LEU A 1 109 ? -25.599 2.158 29.712 1.00 97.56 109 LEU A O 1
ATOM 848 N N . SER A 1 110 ? -27.533 2.820 30.642 1.00 97.06 110 SER A N 1
ATOM 849 C CA . SER A 1 110 ? -28.161 3.204 29.372 1.00 97.06 110 SER A CA 1
ATOM 850 C C . SER A 1 110 ? -27.381 4.301 28.630 1.00 97.06 110 SER A C 1
ATOM 852 O O . SER A 1 110 ? -27.245 4.262 27.408 1.00 97.06 110 SER A O 1
ATOM 854 N N . ARG A 1 111 ? -26.788 5.263 29.354 1.00 97.50 111 ARG A N 1
ATOM 855 C CA . ARG A 1 111 ? -25.894 6.261 28.739 1.00 97.50 111 ARG A CA 1
ATOM 856 C C . ARG A 1 111 ? -24.616 5.633 28.181 1.00 97.50 111 ARG A C 1
ATOM 858 O O . ARG A 1 111 ? -24.147 6.076 27.138 1.00 97.50 111 ARG A O 1
ATOM 865 N N . TYR A 1 112 ? -24.041 4.644 28.867 1.00 95.94 112 TYR A N 1
ATOM 866 C CA . TYR A 1 112 ? -22.867 3.927 28.366 1.00 95.94 112 TYR A CA 1
ATOM 867 C C . TYR A 1 112 ? -23.190 3.113 27.116 1.00 95.94 112 TYR A C 1
ATOM 869 O O . TYR A 1 112 ? -22.422 3.186 26.166 1.00 95.94 112 TYR A O 1
ATOM 877 N N . GLU A 1 113 ? -24.323 2.408 27.084 1.00 97.00 113 GLU A N 1
ATOM 878 C CA . GLU A 1 113 ? -24.800 1.695 25.889 1.00 97.00 113 GLU A CA 1
ATOM 879 C C . GLU A 1 113 ? -24.899 2.650 24.691 1.00 97.00 113 GLU A C 1
ATOM 881 O O . GLU A 1 113 ? -24.262 2.418 23.670 1.00 97.00 113 GLU A O 1
ATOM 886 N N . ASN A 1 114 ? -25.545 3.810 24.862 1.00 97.38 114 ASN A N 1
ATOM 887 C CA . ASN A 1 114 ? -25.635 4.809 23.794 1.00 97.38 114 ASN A CA 1
ATOM 888 C C . ASN A 1 114 ? -24.268 5.349 23.329 1.00 97.38 114 ASN A C 1
ATOM 890 O O . ASN A 1 114 ? -24.084 5.650 22.150 1.00 97.38 114 ASN A O 1
ATOM 894 N N . LEU A 1 115 ? -23.308 5.524 24.243 1.00 96.94 115 LEU A N 1
ATOM 895 C CA . LEU A 1 115 ? -21.956 5.953 23.875 1.00 96.94 115 LEU A CA 1
ATOM 896 C C . LEU A 1 115 ? -21.204 4.872 23.098 1.00 96.94 115 LEU A C 1
ATOM 898 O O . LEU A 1 115 ? -20.447 5.218 22.194 1.00 96.94 115 LEU A O 1
ATOM 902 N N . THR A 1 116 ? -21.410 3.601 23.441 1.00 97.12 116 THR A N 1
ATOM 903 C CA . THR A 1 116 ? -20.846 2.461 22.712 1.00 97.12 116 THR A CA 1
ATOM 904 C C . THR A 1 116 ? -21.374 2.425 21.281 1.00 97.12 116 THR A C 1
ATOM 906 O O . THR A 1 116 ? -20.562 2.396 20.361 1.00 97.12 116 THR A O 1
ATOM 909 N N . ASP A 1 117 ? -22.689 2.560 21.085 1.00 97.69 117 ASP A N 1
ATOM 910 C CA . ASP A 1 117 ? -23.298 2.585 19.746 1.00 97.69 117 ASP A CA 1
ATOM 911 C C . ASP A 1 117 ? -22.717 3.726 18.892 1.00 97.69 117 ASP A C 1
ATOM 913 O O . ASP A 1 117 ? -22.295 3.541 17.753 1.00 97.69 117 ASP A O 1
ATOM 917 N N . ARG A 1 118 ? -22.599 4.927 19.475 1.00 98.06 118 ARG A N 1
ATOM 918 C CA . ARG A 1 118 ? -22.011 6.091 18.788 1.00 98.06 118 ARG A CA 1
ATOM 919 C C . ARG A 1 118 ? -20.531 5.910 18.457 1.00 98.06 118 ARG A C 1
ATOM 921 O O . ARG A 1 118 ? -20.043 6.500 17.492 1.00 98.06 118 ARG A O 1
ATOM 928 N N . LEU A 1 119 ? -19.794 5.175 19.287 1.00 97.31 119 LEU A N 1
ATOM 929 C CA . LEU A 1 119 ? -18.390 4.870 19.036 1.00 97.31 119 LEU A CA 1
ATOM 930 C C . LEU A 1 119 ? -18.252 3.906 17.855 1.00 97.31 119 LEU A C 1
ATOM 932 O O . LEU A 1 119 ? -17.379 4.125 17.018 1.00 97.31 119 LEU A O 1
ATOM 936 N N . GLU A 1 120 ? -19.116 2.896 17.772 1.00 98.06 120 GLU A N 1
ATOM 937 C CA . GLU A 1 120 ? -19.170 1.951 16.654 1.00 98.06 120 GLU A CA 1
ATOM 938 C C . GLU A 1 120 ? -19.514 2.672 15.342 1.00 98.06 120 GLU A C 1
ATOM 940 O O . GLU A 1 120 ? -18.760 2.576 14.375 1.00 98.06 120 GLU A O 1
ATOM 945 N N . GLU A 1 121 ? -20.541 3.532 15.340 1.00 98.19 121 GLU A N 1
ATOM 946 C CA . GLU A 1 121 ? -20.885 4.365 14.176 1.00 98.19 121 GLU A CA 1
ATOM 947 C C . GLU A 1 121 ? -19.712 5.249 13.714 1.00 98.19 121 GLU A C 1
ATOM 949 O O . GLU A 1 121 ? -19.456 5.403 12.515 1.00 98.19 121 GLU A O 1
ATOM 954 N N . PHE A 1 122 ? -18.973 5.844 14.659 1.00 97.69 122 PHE A N 1
ATOM 955 C CA . PHE A 1 122 ? -17.793 6.647 14.340 1.00 97.69 122 PHE A CA 1
ATOM 956 C C . PHE A 1 122 ? -16.665 5.798 13.743 1.00 97.69 122 PHE A C 1
ATOM 958 O O . PHE A 1 122 ? -16.018 6.230 12.785 1.00 97.69 122 PHE A O 1
ATOM 965 N N . GLN A 1 123 ? -16.420 4.608 14.296 1.00 98.19 123 GLN A N 1
ATOM 966 C CA . GLN A 1 123 ? -15.409 3.677 13.794 1.00 98.19 123 GLN A CA 1
ATOM 967 C C . GLN A 1 123 ? -15.735 3.219 12.373 1.00 98.19 123 GLN A C 1
ATOM 969 O O . GLN A 1 123 ? -14.858 3.293 11.512 1.00 98.19 123 GLN A O 1
ATOM 974 N N . ASP A 1 124 ? -16.985 2.852 12.098 1.00 98.12 124 ASP A N 1
ATOM 975 C CA . ASP A 1 124 ? -17.440 2.454 10.765 1.00 98.12 124 ASP A CA 1
ATOM 976 C C . ASP A 1 124 ? -17.300 3.589 9.748 1.00 98.12 124 ASP A C 1
ATOM 978 O O . ASP A 1 124 ? -16.802 3.388 8.635 1.00 98.12 124 ASP A O 1
ATOM 982 N N . ALA A 1 125 ? -17.671 4.815 10.132 1.00 98.31 125 ALA A N 1
ATOM 983 C CA . ALA A 1 125 ? -17.502 5.986 9.278 1.00 98.31 125 ALA A CA 1
ATOM 984 C C . ALA A 1 125 ? -16.021 6.250 8.949 1.00 98.31 125 ALA A C 1
ATOM 986 O O . ALA A 1 125 ? -15.682 6.510 7.791 1.00 98.31 125 ALA A O 1
ATOM 987 N N . GLN A 1 126 ? -15.126 6.157 9.939 1.00 98.12 126 GLN A N 1
ATOM 988 C CA . GLN A 1 126 ? -13.683 6.307 9.719 1.00 98.12 126 GLN A CA 1
ATOM 989 C C . GLN A 1 126 ? -13.118 5.179 8.852 1.00 98.12 126 GLN A C 1
ATOM 991 O O . GLN A 1 126 ? -12.364 5.448 7.915 1.00 98.12 126 GLN A O 1
ATOM 996 N N . LEU A 1 127 ? -13.503 3.930 9.123 1.00 97.94 127 LEU A N 1
ATOM 997 C CA . LEU A 1 127 ? -13.065 2.763 8.364 1.00 97.94 127 LEU A CA 1
ATOM 998 C C . LEU A 1 127 ? -13.477 2.877 6.895 1.00 97.94 127 LEU A C 1
ATOM 1000 O O . LEU A 1 127 ? -12.661 2.628 6.010 1.00 97.94 127 LEU A O 1
ATOM 1004 N N . LYS A 1 128 ? -14.704 3.333 6.622 1.00 98.44 128 LYS A N 1
ATOM 1005 C CA . LYS A 1 128 ? -15.179 3.591 5.260 1.00 98.44 128 LYS A CA 1
ATOM 1006 C C . LYS A 1 128 ? -14.306 4.619 4.534 1.00 98.44 128 LYS A C 1
ATOM 1008 O O . LYS A 1 128 ? -13.871 4.358 3.417 1.00 98.44 128 LYS A O 1
ATOM 1013 N N . VAL A 1 129 ? -13.992 5.745 5.180 1.00 98.44 129 VAL A N 1
ATOM 1014 C CA . VAL A 1 129 ? -13.122 6.786 4.600 1.00 98.44 129 VAL A CA 1
ATOM 1015 C C . VAL A 1 129 ? -11.714 6.253 4.322 1.00 98.44 129 VAL A C 1
ATOM 1017 O O . VAL A 1 129 ? -11.117 6.587 3.298 1.00 98.44 129 VAL A O 1
ATOM 1020 N N . VAL A 1 130 ? -11.159 5.438 5.222 1.00 98.06 130 VAL A N 1
ATOM 1021 C CA . VAL A 1 130 ? -9.844 4.815 5.019 1.00 98.06 130 VAL A CA 1
ATOM 1022 C C . VAL A 1 130 ? -9.887 3.831 3.852 1.00 98.06 130 VAL A C 1
ATOM 1024 O O . VAL A 1 130 ? -9.034 3.921 2.974 1.00 98.06 130 VAL A O 1
ATOM 1027 N N . ASN A 1 131 ? -10.894 2.960 3.784 1.00 98.00 131 ASN A N 1
ATOM 1028 C CA . ASN A 1 131 ? -11.044 1.988 2.700 1.00 98.00 131 ASN A CA 1
ATOM 1029 C C . ASN A 1 131 ? -11.199 2.663 1.330 1.00 98.00 131 ASN A C 1
ATOM 1031 O O . ASN A 1 131 ? -10.568 2.235 0.369 1.00 98.00 131 ASN A O 1
ATOM 1035 N N . GLU A 1 132 ? -11.969 3.751 1.238 1.00 98.44 132 GLU A N 1
ATOM 1036 C CA . GLU A 1 132 ? -12.091 4.539 0.004 1.00 98.44 132 GLU A CA 1
ATOM 1037 C C . GLU A 1 132 ? -10.742 5.138 -0.432 1.00 98.44 132 GLU A C 1
ATOM 1039 O O . GLU A 1 132 ? -10.403 5.122 -1.616 1.00 98.44 132 GLU A O 1
ATOM 1044 N N . LYS A 1 133 ? -9.934 5.632 0.518 1.00 98.12 133 LYS A N 1
ATOM 1045 C CA . LYS A 1 133 ? -8.587 6.153 0.227 1.00 98.12 133 LYS A CA 1
ATOM 1046 C C . LYS A 1 133 ? -7.609 5.059 -0.194 1.00 98.12 133 LYS A C 1
ATOM 1048 O O . LYS A 1 133 ? -6.812 5.306 -1.093 1.00 98.12 133 LYS A O 1
ATOM 1053 N N . VAL A 1 134 ? -7.659 3.889 0.444 1.00 97.75 134 VAL A N 1
ATOM 1054 C CA . VAL A 1 134 ? -6.823 2.732 0.086 1.00 97.75 134 VAL A CA 1
ATOM 1055 C C . VAL A 1 134 ? -7.170 2.257 -1.320 1.00 97.75 134 VAL A C 1
ATOM 1057 O O . VAL A 1 134 ? -6.281 2.186 -2.155 1.00 97.75 134 VAL A O 1
ATOM 1060 N N . ALA A 1 135 ? -8.458 2.080 -1.629 1.00 97.50 135 ALA A N 1
ATOM 1061 C CA . ALA A 1 135 ? -8.898 1.687 -2.966 1.00 97.50 135 ALA A CA 1
ATOM 1062 C C . ALA A 1 135 ? -8.456 2.685 -4.051 1.00 97.50 135 ALA A C 1
ATOM 1064 O O . ALA A 1 135 ? -8.069 2.284 -5.146 1.00 97.50 135 ALA A O 1
ATOM 1065 N N . LYS A 1 136 ? -8.476 3.991 -3.746 1.00 98.44 136 LYS A N 1
ATOM 1066 C CA . LYS A 1 136 ? -7.944 5.011 -4.656 1.00 98.44 136 LYS A CA 1
ATOM 1067 C C . LYS A 1 136 ? -6.431 4.875 -4.847 1.00 98.44 136 LYS A C 1
ATOM 1069 O O . LYS A 1 136 ? -5.966 4.926 -5.978 1.00 98.44 136 LYS A O 1
ATOM 1074 N N . LEU A 1 137 ? -5.677 4.714 -3.760 1.00 97.75 137 LEU A N 1
ATOM 1075 C CA . LEU A 1 137 ? -4.226 4.553 -3.830 1.00 97.75 137 LEU A CA 1
ATOM 1076 C C . LEU A 1 137 ? -3.842 3.299 -4.627 1.00 97.75 137 LEU A C 1
ATOM 1078 O O . LEU A 1 137 ? -2.921 3.365 -5.431 1.00 97.75 137 LEU A O 1
ATOM 1082 N N . ASP A 1 138 ? -4.566 2.194 -4.441 1.00 96.81 138 ASP A N 1
ATOM 1083 C CA . ASP A 1 138 ? -4.361 0.954 -5.192 1.00 96.81 138 ASP A CA 1
ATOM 1084 C C . ASP A 1 138 ? -4.602 1.164 -6.694 1.00 96.81 138 ASP A C 1
ATOM 1086 O O . ASP A 1 138 ? -3.806 0.706 -7.514 1.00 96.81 138 ASP A O 1
ATOM 1090 N N . ALA A 1 139 ? -5.653 1.906 -7.062 1.00 96.69 139 ALA A N 1
ATOM 1091 C CA . ALA A 1 139 ? -5.926 2.262 -8.453 1.00 96.69 139 ALA A CA 1
ATOM 1092 C C . ALA A 1 139 ? -4.825 3.156 -9.053 1.00 96.69 139 ALA A C 1
ATOM 1094 O O . ALA A 1 139 ? -4.332 2.861 -10.141 1.00 96.69 139 ALA A O 1
ATOM 1095 N N . ASP A 1 140 ? -4.393 4.195 -8.331 1.00 97.56 140 ASP A N 1
ATOM 1096 C CA . ASP A 1 140 ? -3.317 5.098 -8.766 1.00 97.56 140 ASP A CA 1
ATOM 1097 C C . ASP A 1 140 ? -1.984 4.330 -8.946 1.00 97.56 140 ASP A C 1
ATOM 1099 O O . ASP A 1 140 ? -1.207 4.593 -9.868 1.00 97.56 140 ASP A O 1
ATOM 1103 N N . LEU A 1 141 ? -1.705 3.355 -8.074 1.00 94.62 141 LEU A N 1
ATOM 1104 C CA . LEU A 1 141 ? -0.488 2.540 -8.119 1.00 94.62 141 LEU A CA 1
ATOM 1105 C C . LEU A 1 141 ? -0.533 1.523 -9.269 1.00 94.62 141 LEU A C 1
ATOM 1107 O O . LEU A 1 141 ? 0.472 1.344 -9.960 1.00 94.62 141 LEU A O 1
ATOM 1111 N N . ALA A 1 142 ? -1.696 0.918 -9.526 1.00 93.56 142 ALA A N 1
ATOM 1112 C CA . ALA A 1 142 ? -1.920 0.073 -10.696 1.00 93.56 142 ALA A CA 1
ATOM 1113 C C . ALA A 1 142 ? -1.758 0.864 -12.006 1.00 93.56 142 ALA A C 1
ATOM 1115 O O . ALA A 1 142 ? -1.077 0.401 -12.921 1.00 93.56 142 ALA A O 1
ATOM 1116 N N . GLU A 1 143 ? -2.298 2.086 -12.081 1.00 95.31 143 GLU A N 1
ATOM 1117 C CA . GLU A 1 143 ? -2.110 2.976 -13.233 1.00 95.31 143 GLU A CA 1
ATOM 1118 C C . GLU A 1 143 ? -0.626 3.301 -13.448 1.00 95.31 143 GLU A C 1
ATOM 1120 O O . GLU A 1 143 ? -0.124 3.211 -14.570 1.00 95.31 143 GLU A O 1
ATOM 1125 N N . MET A 1 144 ? 0.104 3.624 -12.375 1.00 93.88 144 MET A N 1
ATOM 1126 C CA . MET A 1 144 ? 1.542 3.893 -12.443 1.00 93.88 144 MET A CA 1
ATOM 1127 C C . MET A 1 144 ? 2.338 2.679 -12.934 1.00 93.88 144 MET A C 1
ATOM 1129 O O . MET A 1 144 ? 3.257 2.847 -13.738 1.00 93.88 144 MET A O 1
ATOM 1133 N N . ALA A 1 145 ? 1.989 1.472 -12.479 1.00 88.19 145 ALA A N 1
ATOM 1134 C CA . ALA A 1 145 ? 2.617 0.233 -12.927 1.00 88.19 145 ALA A CA 1
ATOM 1135 C C . ALA A 1 145 ? 2.405 0.015 -14.434 1.00 88.19 145 ALA A C 1
ATOM 1137 O O . ALA A 1 145 ? 3.384 -0.179 -15.155 1.00 88.19 145 ALA A O 1
ATOM 1138 N N . CYS A 1 146 ? 1.172 0.178 -14.925 1.00 85.31 146 CYS A N 1
ATOM 1139 C CA . CYS A 1 146 ? 0.870 0.103 -16.359 1.00 85.31 146 CYS A CA 1
ATOM 1140 C C . CYS A 1 146 ? 1.674 1.149 -17.142 1.00 85.31 146 CYS A C 1
ATOM 1142 O O . CYS A 1 146 ? 2.313 0.849 -18.144 1.00 85.31 146 CYS A O 1
ATOM 1144 N N . HIS A 1 147 ? 1.735 2.385 -16.643 1.00 86.38 147 HIS A N 1
ATOM 1145 C CA . HIS A 1 147 ? 2.515 3.452 -17.265 1.00 86.38 147 HIS A CA 1
ATOM 1146 C C . HIS A 1 147 ? 4.019 3.136 -17.339 1.00 86.38 147 HIS A C 1
ATOM 1148 O O . HIS A 1 147 ? 4.687 3.495 -18.317 1.00 86.38 147 HIS A O 1
ATOM 1154 N N . LEU A 1 148 ? 4.569 2.484 -16.312 1.00 85.19 148 LEU A N 1
ATOM 1155 C CA . LEU A 1 148 ? 5.963 2.058 -16.291 1.00 85.19 148 LEU A CA 1
ATOM 1156 C C . LEU A 1 148 ? 6.215 0.954 -17.327 1.00 85.19 148 LEU A C 1
ATOM 1158 O O . LEU A 1 148 ? 7.201 1.036 -18.059 1.00 85.19 148 LEU A O 1
ATOM 1162 N N . GLU A 1 149 ? 5.328 -0.036 -17.415 1.00 82.56 149 GLU A N 1
ATOM 1163 C CA . GLU A 1 149 ? 5.457 -1.173 -18.332 1.00 82.56 149 GLU A CA 1
ATOM 1164 C C . GLU A 1 149 ? 5.185 -0.801 -19.796 1.00 82.56 149 GLU A C 1
ATOM 1166 O O . GLU A 1 149 ? 5.937 -1.229 -20.670 1.00 82.56 149 GLU A O 1
ATOM 1171 N N . ASP A 1 150 ? 4.195 0.051 -20.068 1.00 83.38 150 ASP A N 1
ATOM 1172 C CA . ASP A 1 150 ? 3.787 0.416 -21.430 1.00 83.38 150 ASP A CA 1
ATOM 1173 C C . ASP A 1 150 ? 4.603 1.564 -22.022 1.00 83.38 150 ASP A C 1
ATOM 1175 O O . ASP A 1 150 ? 4.848 1.611 -23.228 1.00 83.38 150 ASP A O 1
ATOM 1179 N N . LYS A 1 151 ? 4.999 2.545 -21.200 1.00 85.00 151 LYS A N 1
ATOM 1180 C CA . LYS A 1 151 ? 5.683 3.748 -21.697 1.00 85.00 151 LYS A CA 1
ATOM 1181 C C . LYS A 1 151 ? 7.151 3.726 -21.336 1.00 85.00 151 LYS A C 1
ATOM 1183 O O . LYS A 1 151 ? 7.990 3.852 -22.219 1.00 85.00 151 LYS A O 1
ATOM 1188 N N . PHE A 1 152 ? 7.499 3.569 -20.065 1.00 84.12 152 PHE A N 1
ATOM 1189 C CA . PHE A 1 152 ? 8.887 3.767 -19.649 1.00 84.12 152 PHE A CA 1
ATOM 1190 C C . PHE A 1 152 ? 9.809 2.610 -20.061 1.00 84.12 152 PHE A C 1
ATOM 1192 O O . PHE A 1 152 ? 10.882 2.839 -20.627 1.00 84.12 152 PHE A O 1
ATOM 1199 N N . TYR A 1 153 ? 9.386 1.370 -19.817 1.00 85.94 153 TYR A N 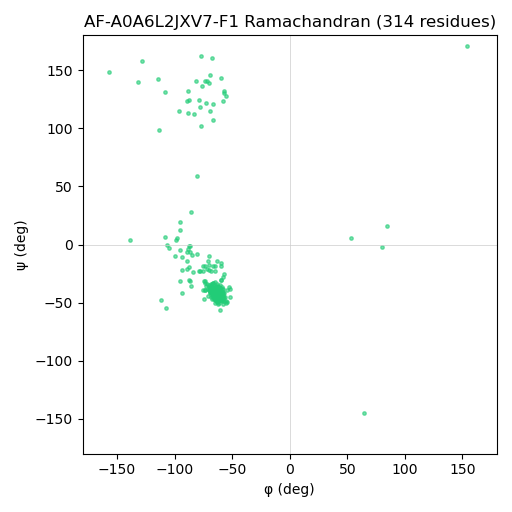1
ATOM 1200 C CA . TYR A 1 153 ? 10.199 0.181 -20.055 1.00 85.94 153 TYR A CA 1
ATOM 1201 C C . TYR A 1 153 ? 10.582 0.005 -21.536 1.00 85.94 153 TYR A C 1
ATOM 1203 O O . TYR A 1 153 ? 11.769 -0.199 -21.812 1.00 85.94 153 TYR A O 1
ATOM 1211 N N . PRO A 1 154 ? 9.674 0.216 -22.512 1.00 84.62 154 PRO A N 1
ATOM 1212 C CA . PRO A 1 154 ? 10.024 0.180 -23.925 1.00 84.62 154 PRO A CA 1
ATOM 1213 C C . PRO A 1 154 ? 11.105 1.179 -24.323 1.00 84.62 154 PRO A C 1
ATOM 1215 O O . PRO A 1 154 ? 12.059 0.824 -25.012 1.00 84.62 154 PRO A O 1
ATOM 1218 N N . HIS A 1 155 ? 11.004 2.423 -23.851 1.00 86.81 155 HIS A N 1
ATOM 1219 C CA . HIS A 1 155 ? 11.983 3.463 -24.174 1.00 86.81 155 HIS A CA 1
ATOM 1220 C C . HIS A 1 155 ? 13.360 3.140 -23.583 1.00 86.81 155 HIS A C 1
ATOM 1222 O O . HIS A 1 155 ? 14.386 3.346 -24.243 1.00 86.81 155 HIS A O 1
ATOM 1228 N N . LEU A 1 156 ? 13.396 2.592 -22.364 1.00 87.69 156 LEU A N 1
ATOM 1229 C CA . LEU A 1 156 ? 14.631 2.140 -21.731 1.00 87.69 156 LEU A CA 1
ATOM 1230 C C . LEU A 1 156 ? 15.280 1.000 -22.527 1.00 87.69 156 LEU A C 1
ATOM 1232 O O . LEU A 1 156 ? 16.473 1.070 -22.829 1.00 87.69 156 LEU A O 1
ATOM 1236 N N . LEU A 1 157 ? 14.501 -0.017 -22.908 1.00 86.06 157 LEU A N 1
ATOM 1237 C CA . LEU A 1 157 ? 14.989 -1.148 -23.698 1.00 86.06 157 LEU A CA 1
ATOM 1238 C C . LEU A 1 157 ? 15.522 -0.707 -25.063 1.00 86.06 157 LEU A C 1
ATOM 1240 O O . LEU A 1 157 ? 16.623 -1.109 -25.444 1.00 86.06 157 LEU A O 1
ATOM 1244 N N . THR A 1 158 ? 14.796 0.155 -25.776 1.00 87.00 158 THR A N 1
ATOM 1245 C CA . THR A 1 158 ? 15.239 0.703 -27.067 1.00 87.00 158 THR A CA 1
ATOM 1246 C C . THR A 1 158 ? 16.544 1.483 -26.912 1.00 87.00 158 THR A C 1
ATOM 1248 O O . THR A 1 158 ? 17.475 1.303 -27.696 1.00 87.00 158 THR A O 1
ATOM 1251 N N . THR A 1 159 ? 16.670 2.279 -25.846 1.00 90.06 159 THR A N 1
ATOM 1252 C CA . THR A 1 159 ? 17.896 3.038 -25.552 1.00 90.06 159 THR A CA 1
ATOM 1253 C C . THR A 1 159 ? 19.087 2.119 -25.273 1.00 90.06 159 THR A C 1
ATOM 1255 O O . THR A 1 159 ? 20.180 2.343 -25.798 1.00 90.06 159 THR A O 1
ATOM 1258 N N . ILE A 1 160 ? 18.901 1.077 -24.457 1.00 89.19 160 ILE A N 1
ATOM 1259 C CA . ILE A 1 160 ? 19.960 0.114 -24.125 1.00 89.19 160 ILE A CA 1
ATOM 1260 C C . ILE A 1 160 ? 20.388 -0.663 -25.374 1.00 89.19 160 ILE A C 1
ATOM 1262 O O . ILE A 1 160 ? 21.585 -0.756 -25.648 1.00 89.19 160 ILE A O 1
ATOM 1266 N N . SER A 1 161 ? 19.428 -1.164 -26.153 1.00 88.75 161 SER A N 1
ATOM 1267 C CA . SER A 1 161 ? 19.685 -1.905 -27.398 1.00 88.75 161 SER A CA 1
ATOM 1268 C C . SER A 1 161 ? 20.452 -1.065 -28.400 1.00 88.75 161 SER A C 1
ATOM 1270 O O . SER A 1 161 ? 21.454 -1.512 -28.951 1.00 88.75 161 SER A O 1
ATOM 1272 N N . GLY A 1 162 ? 20.024 0.185 -28.573 1.00 91.69 162 GLY A N 1
ATOM 1273 C CA . GLY A 1 162 ? 20.678 1.139 -29.449 1.00 91.69 162 GLY A CA 1
ATOM 1274 C C . GLY A 1 162 ? 22.124 1.404 -29.074 1.00 91.69 162 GLY A C 1
ATOM 1275 O O . GLY A 1 162 ? 23.021 1.307 -29.910 1.00 91.69 162 GLY A O 1
ATOM 1276 N N . ARG A 1 163 ? 22.372 1.680 -27.790 1.00 91.19 163 ARG A N 1
ATOM 1277 C CA . ARG A 1 163 ? 23.732 1.880 -27.274 1.00 91.19 163 ARG A CA 1
ATOM 1278 C C . ARG A 1 163 ? 24.591 0.630 -27.446 1.00 91.19 163 ARG A C 1
ATOM 1280 O O . ARG A 1 163 ? 25.738 0.751 -27.869 1.00 91.19 163 ARG A O 1
ATOM 1287 N N . ARG A 1 164 ? 24.04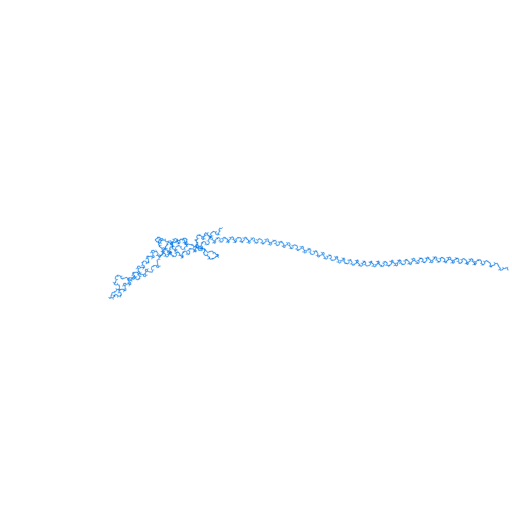8 -0.558 -27.152 1.00 90.62 164 ARG A N 1
ATOM 1288 C CA . ARG A 1 164 ? 24.743 -1.841 -27.351 1.00 90.62 164 ARG A CA 1
ATOM 1289 C C . ARG A 1 164 ? 25.142 -2.001 -28.817 1.00 90.62 164 ARG A C 1
ATOM 1291 O O . ARG A 1 164 ? 26.318 -2.219 -29.089 1.00 90.62 164 ARG A O 1
ATOM 1298 N N . TRP A 1 165 ? 24.199 -1.813 -29.739 1.00 94.06 165 TRP A N 1
ATOM 1299 C CA . TRP A 1 165 ? 24.436 -1.929 -31.176 1.00 94.06 165 TRP A CA 1
ATOM 1300 C C . TRP A 1 165 ? 25.483 -0.935 -31.689 1.00 94.06 165 TRP A C 1
ATOM 1302 O O . TRP A 1 165 ? 26.403 -1.335 -32.402 1.00 94.06 165 TRP A O 1
ATOM 1312 N N . LEU A 1 166 ? 25.405 0.338 -31.285 1.00 93.38 166 LEU A N 1
ATOM 1313 C CA . LEU A 1 166 ? 26.385 1.357 -31.677 1.00 93.38 166 LEU A CA 1
ATOM 1314 C C . LEU A 1 166 ? 27.808 0.976 -31.251 1.00 93.38 166 LEU A C 1
ATOM 1316 O O . LEU A 1 166 ? 28.744 1.126 -32.036 1.00 93.38 166 LEU A O 1
ATOM 1320 N N . LEU A 1 167 ? 27.970 0.451 -30.033 1.00 92.12 167 LEU A N 1
ATOM 1321 C CA . LEU A 1 167 ? 29.271 0.043 -29.502 1.00 92.12 167 LEU A CA 1
ATOM 1322 C C . LEU A 1 167 ? 29.815 -1.236 -30.158 1.00 92.12 167 LEU A C 1
ATOM 1324 O O . LEU A 1 167 ? 31.027 -1.361 -30.315 1.00 92.12 167 LEU A O 1
ATOM 1328 N N . THR A 1 168 ? 28.958 -2.189 -30.543 1.00 89.88 168 THR A N 1
ATOM 1329 C CA . THR A 1 168 ? 29.405 -3.487 -31.083 1.00 89.88 168 THR A CA 1
ATOM 1330 C C . THR A 1 168 ? 29.499 -3.528 -32.609 1.00 89.88 168 THR A C 1
ATOM 1332 O O . THR A 1 168 ? 30.456 -4.096 -33.142 1.00 89.88 168 THR A O 1
ATOM 1335 N N . TYR A 1 169 ? 28.520 -2.945 -33.305 1.00 90.62 169 TYR A N 1
ATOM 1336 C CA . TYR A 1 169 ? 28.383 -2.959 -34.766 1.00 90.62 169 TYR A CA 1
ATOM 1337 C C . TYR A 1 169 ? 28.600 -1.570 -35.367 1.00 90.62 169 TYR A C 1
ATOM 1339 O O . TYR A 1 169 ? 29.410 -1.427 -36.282 1.00 90.62 169 TYR A O 1
ATOM 1347 N N . GLY A 1 170 ? 27.956 -0.537 -34.811 1.00 93.19 170 GLY A N 1
ATOM 1348 C CA . GLY A 1 170 ? 28.015 0.827 -35.343 1.00 93.19 170 GLY A CA 1
ATOM 1349 C C . GLY A 1 170 ? 29.446 1.353 -35.495 1.00 93.19 170 GLY A C 1
ATOM 1350 O O . GLY A 1 170 ? 29.826 1.798 -36.573 1.00 93.19 170 GLY A O 1
ATOM 1351 N N . MET A 1 171 ? 30.292 1.216 -34.468 1.00 93.44 171 MET A N 1
ATOM 1352 C CA . MET A 1 171 ? 31.703 1.628 -34.540 1.00 93.44 171 MET A CA 1
ATOM 1353 C C . MET A 1 171 ? 32.498 0.881 -35.622 1.00 93.44 171 MET A C 1
ATOM 1355 O O . MET A 1 171 ? 33.333 1.488 -36.293 1.00 93.44 171 MET A O 1
ATOM 1359 N N . LYS A 1 172 ? 32.234 -0.417 -35.829 1.00 93.44 172 LYS A N 1
ATOM 1360 C CA . LYS A 1 172 ? 32.890 -1.194 -36.894 1.00 93.44 172 LYS A CA 1
ATOM 1361 C C . LYS A 1 172 ? 32.487 -0.672 -38.269 1.00 93.44 172 LYS A C 1
ATOM 1363 O O . LYS A 1 172 ? 33.351 -0.486 -39.118 1.00 93.44 172 LYS A O 1
ATOM 1368 N N . LEU A 1 173 ? 31.200 -0.388 -38.464 1.00 93.56 173 LEU A N 1
ATOM 1369 C CA . LEU A 1 173 ? 30.678 0.173 -39.710 1.00 93.56 173 LEU A CA 1
ATOM 1370 C C . LEU A 1 173 ? 31.234 1.566 -40.000 1.00 93.56 173 LEU A C 1
ATOM 1372 O O . LEU A 1 173 ? 31.636 1.829 -41.131 1.00 93.56 173 LEU A O 1
ATOM 1376 N N . VAL A 1 174 ? 31.328 2.431 -38.985 1.00 94.12 174 VAL A N 1
ATOM 1377 C CA . VAL A 1 174 ? 31.960 3.753 -39.117 1.00 94.12 174 VAL A CA 1
ATOM 1378 C C . VAL A 1 174 ? 33.399 3.609 -39.601 1.00 94.12 174 VAL A C 1
ATOM 1380 O O . VAL A 1 174 ? 33.780 4.267 -40.564 1.00 94.12 174 VAL A O 1
ATOM 1383 N N . LEU A 1 175 ? 34.187 2.720 -38.986 1.00 92.75 175 LEU A N 1
ATOM 1384 C CA . LEU A 1 175 ? 35.573 2.478 -39.396 1.00 92.75 175 LEU A CA 1
ATOM 1385 C C . LEU A 1 175 ? 35.663 1.924 -40.821 1.00 92.75 175 LEU A C 1
ATOM 1387 O O . LEU A 1 175 ? 36.495 2.382 -41.598 1.00 92.75 175 LEU A O 1
ATOM 1391 N N . VAL A 1 176 ? 34.800 0.974 -41.181 1.00 93.00 176 VAL A N 1
ATOM 1392 C CA . VAL A 1 176 ? 34.756 0.400 -42.531 1.00 93.00 176 VAL A CA 1
ATOM 1393 C C . VAL A 1 176 ? 34.421 1.473 -43.567 1.00 93.00 176 VAL A C 1
ATOM 1395 O O . VAL A 1 176 ? 35.168 1.622 -44.533 1.00 93.00 176 VAL A O 1
ATOM 1398 N N . LYS A 1 177 ? 33.363 2.267 -43.368 1.00 92.19 177 LYS A N 1
ATOM 1399 C CA . LYS A 1 177 ? 33.016 3.367 -44.283 1.00 92.19 177 LYS A CA 1
ATOM 1400 C C . LYS A 1 177 ? 34.120 4.421 -44.354 1.00 92.19 177 LYS A C 1
ATOM 1402 O O . LYS A 1 177 ? 34.446 4.886 -45.439 1.00 92.19 177 LYS A O 1
ATOM 1407 N N . TYR A 1 178 ? 34.726 4.759 -43.219 1.00 90.56 178 TYR A N 1
ATOM 1408 C CA . TYR A 1 178 ? 35.814 5.729 -43.146 1.00 90.56 178 TYR A CA 1
ATOM 1409 C C . TYR A 1 178 ? 37.044 5.279 -43.946 1.00 90.56 178 TYR A C 1
ATOM 1411 O O . TYR A 1 178 ? 37.527 6.022 -44.800 1.00 90.56 178 TYR A O 1
ATOM 1419 N N . LEU A 1 179 ? 37.522 4.049 -43.728 1.00 90.50 179 LEU A N 1
ATOM 1420 C CA . LEU A 1 179 ? 38.707 3.504 -44.404 1.00 90.50 179 LEU A CA 1
ATOM 1421 C C . LEU A 1 179 ? 38.491 3.267 -45.904 1.00 90.50 179 LEU A C 1
ATOM 1423 O O . LEU A 1 179 ? 39.456 3.238 -46.661 1.00 90.50 179 LEU A O 1
ATOM 1427 N N . ASN A 1 180 ? 37.237 3.110 -46.330 1.00 90.56 180 ASN A N 1
ATOM 1428 C CA . ASN A 1 180 ? 36.866 2.967 -47.737 1.00 90.56 180 ASN A CA 1
ATOM 1429 C C . ASN A 1 180 ? 36.389 4.286 -48.371 1.00 90.56 180 ASN A C 1
ATOM 1431 O O . ASN A 1 180 ? 35.957 4.283 -49.523 1.00 90.56 180 ASN A O 1
ATOM 1435 N N . SER A 1 181 ? 36.460 5.411 -47.650 1.00 90.25 181 SER A N 1
ATOM 1436 C CA . SER A 1 181 ? 36.112 6.719 -48.208 1.00 90.25 181 SER A CA 1
ATOM 1437 C C . SER A 1 181 ? 37.142 7.162 -49.246 1.00 90.25 181 SER A C 1
ATOM 1439 O O . SER A 1 181 ? 38.342 6.887 -49.132 1.00 90.25 181 SER A O 1
ATOM 1441 N N . SER A 1 182 ? 36.673 7.869 -50.271 1.00 89.19 182 SER A N 1
ATOM 1442 C CA . SER A 1 182 ? 37.540 8.376 -51.336 1.00 89.19 182 SER A CA 1
ATOM 1443 C C . SER A 1 182 ? 38.571 9.373 -50.803 1.00 89.19 182 SER A C 1
ATOM 1445 O O . SER A 1 182 ? 39.714 9.392 -51.249 1.00 89.19 182 SER A O 1
ATOM 1447 N N . GLU A 1 183 ? 38.181 10.144 -49.795 1.00 89.38 183 GLU A N 1
ATOM 1448 C CA . GLU A 1 183 ? 38.952 11.151 -49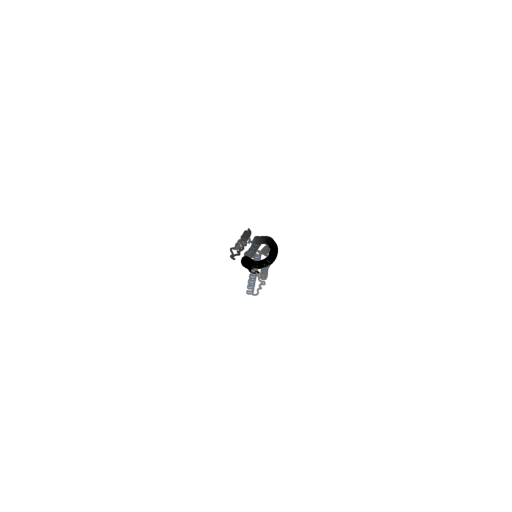.091 1.00 89.38 183 GLU A CA 1
ATOM 1449 C C . GLU A 1 183 ? 40.114 10.494 -48.348 1.00 89.38 183 GLU A C 1
ATOM 1451 O O . GLU A 1 183 ? 41.271 10.872 -48.550 1.00 89.38 183 GLU A O 1
ATOM 1456 N N . TYR A 1 184 ? 39.825 9.446 -47.565 1.00 88.25 184 TYR A N 1
ATOM 1457 C CA . TYR A 1 184 ? 40.851 8.678 -46.866 1.00 88.25 184 TYR A CA 1
ATOM 1458 C C . TYR A 1 184 ? 41.808 7.996 -47.846 1.00 88.25 184 TYR A C 1
ATOM 1460 O O . TYR A 1 184 ? 43.023 8.127 -47.703 1.00 88.25 184 TYR A O 1
ATOM 1468 N N . LEU A 1 185 ? 41.285 7.298 -48.860 1.00 90.56 185 LEU A N 1
ATOM 1469 C CA . LEU A 1 185 ? 42.111 6.575 -49.831 1.00 90.56 185 LEU A CA 1
ATOM 1470 C C . LEU A 1 185 ? 42.982 7.521 -50.669 1.00 90.56 185 LEU A C 1
ATOM 1472 O O . LEU A 1 185 ? 44.142 7.205 -50.934 1.00 90.56 185 LEU A O 1
ATOM 1476 N N . THR A 1 186 ? 42.465 8.694 -51.042 1.00 89.56 186 THR A N 1
ATOM 1477 C CA . THR A 1 186 ? 43.227 9.717 -51.776 1.00 89.56 186 THR A CA 1
ATOM 1478 C C . THR A 1 186 ? 44.334 10.301 -50.906 1.00 89.56 186 THR A C 1
ATOM 1480 O O . THR A 1 186 ? 45.483 10.379 -51.346 1.00 89.56 186 THR A O 1
ATOM 1483 N N . ALA A 1 187 ? 44.024 10.660 -49.658 1.00 88.69 187 ALA A N 1
ATOM 1484 C CA . ALA A 1 187 ? 45.006 11.193 -48.719 1.00 88.69 187 ALA A CA 1
ATOM 1485 C C . ALA A 1 187 ? 46.096 10.166 -48.382 1.00 88.69 187 ALA A C 1
ATOM 1487 O O . ALA A 1 187 ? 47.287 10.481 -48.418 1.00 88.69 187 ALA A O 1
ATOM 1488 N N . LEU A 1 188 ? 45.703 8.914 -48.129 1.00 89.94 188 LEU A N 1
ATOM 1489 C CA . LEU A 1 188 ? 46.627 7.810 -47.893 1.00 89.94 188 LEU A CA 1
ATOM 1490 C C . LEU A 1 188 ? 47.505 7.554 -49.124 1.00 89.94 188 LEU A C 1
ATOM 1492 O O . LEU A 1 188 ? 48.723 7.446 -48.993 1.00 89.94 188 LEU A O 1
ATOM 1496 N N . GLY A 1 189 ? 46.915 7.509 -50.320 1.00 92.19 189 GLY A N 1
ATOM 1497 C CA . GLY A 1 189 ? 47.639 7.329 -51.579 1.00 92.19 189 GLY A CA 1
ATOM 1498 C C . GLY A 1 189 ? 48.671 8.434 -51.833 1.00 92.19 189 GLY A C 1
ATOM 1499 O O . GLY A 1 189 ? 49.812 8.144 -52.209 1.00 92.19 189 GLY A O 1
ATOM 1500 N N . ALA A 1 190 ? 48.306 9.692 -51.565 1.00 91.19 190 ALA A N 1
ATOM 1501 C CA . ALA A 1 190 ? 49.213 10.834 -51.639 1.00 91.19 190 ALA A CA 1
ATOM 1502 C C . ALA A 1 190 ? 50.361 10.712 -50.624 1.00 91.19 190 ALA A C 1
ATOM 1504 O O . ALA A 1 190 ? 51.527 10.853 -51.001 1.00 91.19 190 ALA A O 1
ATOM 1505 N N . ALA A 1 191 ? 50.058 10.383 -49.365 1.00 91.38 191 ALA A N 1
ATOM 1506 C CA . ALA A 1 191 ? 51.064 10.187 -48.323 1.00 91.38 191 ALA A CA 1
ATOM 1507 C C . ALA A 1 191 ? 52.029 9.042 -48.664 1.00 91.38 191 ALA A C 1
ATOM 1509 O O . ALA A 1 191 ? 53.243 9.210 -48.547 1.00 91.38 191 ALA A O 1
ATOM 1510 N N . MET A 1 192 ? 51.516 7.908 -49.154 1.00 92.88 192 MET A N 1
ATOM 1511 C CA . MET A 1 192 ? 52.330 6.772 -49.599 1.00 92.88 192 MET A CA 1
ATOM 1512 C C . MET A 1 192 ? 53.237 7.157 -50.769 1.00 92.88 192 MET A C 1
ATOM 1514 O O . MET A 1 192 ? 54.426 6.850 -50.752 1.00 92.88 192 MET A O 1
ATOM 1518 N N . SER A 1 193 ? 52.712 7.890 -51.751 1.00 94.56 193 SER A N 1
ATOM 1519 C CA . SER A 1 193 ? 53.497 8.364 -52.895 1.00 94.56 193 SER A CA 1
ATOM 1520 C C . SER A 1 193 ? 54.621 9.311 -52.462 1.00 94.56 193 SER A C 1
ATOM 1522 O O . SER A 1 193 ? 55.760 9.15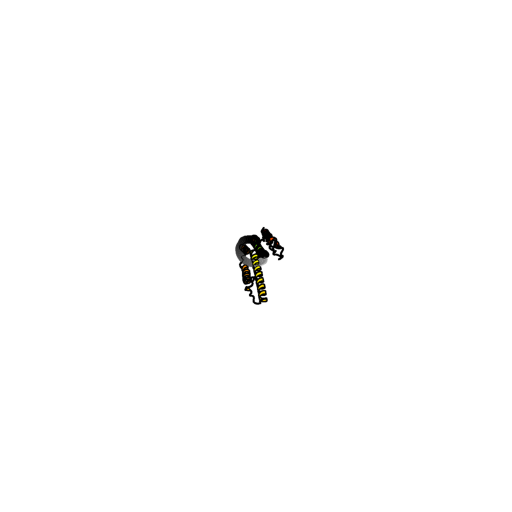7 -52.901 1.00 94.56 193 SER A O 1
ATOM 1524 N N . ARG A 1 194 ? 54.348 10.236 -51.531 1.00 94.19 194 ARG A N 1
ATOM 1525 C CA . ARG A 1 194 ? 55.376 11.119 -50.951 1.00 94.19 194 ARG A CA 1
ATOM 1526 C C . ARG A 1 194 ? 56.379 10.377 -50.072 1.00 94.19 194 ARG A C 1
ATOM 1528 O O . ARG A 1 194 ? 57.548 10.749 -50.058 1.00 94.19 194 ARG A O 1
ATOM 1535 N N . ALA A 1 195 ? 55.957 9.331 -49.363 1.00 94.56 195 ALA A N 1
ATOM 1536 C CA . ALA A 1 195 ? 56.854 8.485 -48.577 1.00 94.56 195 ALA A CA 1
ATOM 1537 C C . ALA A 1 195 ? 57.858 7.761 -49.479 1.00 94.56 195 ALA A C 1
ATOM 1539 O O . ALA A 1 195 ? 59.052 7.734 -49.181 1.00 94.56 195 ALA A O 1
ATOM 1540 N N . ILE A 1 196 ? 57.375 7.215 -50.600 1.00 94.50 196 ILE A N 1
ATOM 1541 C CA . ILE A 1 196 ? 58.209 6.564 -51.613 1.00 94.50 196 ILE A CA 1
ATOM 1542 C C . ILE A 1 196 ? 59.183 7.581 -52.215 1.00 94.50 196 ILE A C 1
ATOM 1544 O O . ILE A 1 196 ? 60.381 7.312 -52.245 1.00 94.50 196 ILE A O 1
ATOM 1548 N N . GLU A 1 197 ? 58.703 8.767 -52.611 1.00 94.75 197 GLU A N 1
ATOM 1549 C CA . GLU A 1 197 ? 59.554 9.854 -53.117 1.00 94.75 197 GLU A CA 1
ATOM 1550 C C . GLU A 1 197 ? 60.650 10.218 -52.101 1.00 94.75 197 GLU A C 1
ATOM 1552 O O . GLU A 1 197 ? 61.831 10.212 -52.442 1.00 94.75 197 GLU A O 1
ATOM 1557 N N . LYS A 1 198 ? 60.289 10.446 -50.830 1.00 94.56 198 LYS A N 1
ATOM 1558 C CA . LYS A 1 198 ? 61.238 10.730 -49.741 1.00 94.56 198 LYS A CA 1
ATOM 1559 C C . LYS A 1 198 ? 62.276 9.613 -49.586 1.00 94.56 198 LYS A C 1
ATOM 1561 O O . LYS A 1 198 ? 63.469 9.896 -49.502 1.00 94.56 198 LYS A O 1
ATOM 1566 N N . GLY A 1 199 ? 61.846 8.351 -49.590 1.00 94.94 199 GLY A N 1
ATOM 1567 C CA . GLY A 1 199 ? 62.737 7.190 -49.521 1.00 94.94 199 GLY A CA 1
ATOM 1568 C C . GLY A 1 199 ? 63.723 7.122 -50.691 1.00 94.94 199 GLY A C 1
ATOM 1569 O O . GLY A 1 199 ? 64.916 6.907 -50.474 1.00 94.94 199 GLY A O 1
ATOM 1570 N N . MET A 1 200 ? 63.252 7.377 -51.917 1.00 94.62 200 MET A N 1
ATOM 1571 C CA . MET A 1 200 ? 64.102 7.439 -53.112 1.00 94.62 200 MET A CA 1
ATOM 1572 C C . MET A 1 200 ? 65.150 8.554 -53.009 1.00 94.62 200 MET A C 1
ATOM 1574 O O . MET A 1 200 ? 66.316 8.322 -53.322 1.00 94.62 200 MET A O 1
ATOM 1578 N N . GLN A 1 201 ? 64.762 9.740 -52.527 1.00 94.00 201 GLN A N 1
ATOM 1579 C CA . GLN A 1 201 ? 65.680 10.871 -52.353 1.00 94.00 201 GLN A CA 1
ATOM 1580 C C . GLN A 1 201 ? 66.756 10.600 -51.292 1.00 94.00 201 GLN A C 1
ATOM 1582 O O . GLN A 1 201 ? 67.916 10.954 -51.500 1.00 94.00 201 GLN A O 1
ATOM 1587 N N . TYR A 1 202 ? 66.421 9.916 -50.190 1.00 92.25 202 TYR A N 1
ATOM 1588 C CA . TYR A 1 202 ? 67.428 9.487 -49.211 1.00 92.25 202 TYR A CA 1
ATOM 1589 C C . TYR A 1 202 ? 68.392 8.443 -49.764 1.00 92.25 202 TYR A C 1
ATOM 1591 O O . TYR A 1 202 ? 69.592 8.548 -49.516 1.00 92.25 202 TYR A O 1
ATOM 1599 N N . GLY A 1 203 ? 67.887 7.448 -50.501 1.00 93.06 203 GLY A N 1
ATOM 1600 C CA . GLY A 1 203 ? 68.732 6.439 -51.141 1.00 93.06 203 GLY A CA 1
ATOM 1601 C C . GLY A 1 203 ? 69.740 7.077 -52.097 1.00 93.06 203 GLY A C 1
ATOM 1602 O O . GLY A 1 203 ? 70.936 6.809 -52.002 1.00 93.06 203 GLY A O 1
ATOM 1603 N N . LEU A 1 204 ? 69.266 8.002 -52.938 1.00 90.31 204 LEU A N 1
ATOM 1604 C CA . LEU A 1 204 ? 70.104 8.772 -53.857 1.00 90.31 204 LEU A CA 1
ATOM 1605 C C . LEU A 1 204 ? 71.148 9.621 -53.116 1.00 90.31 204 LEU A C 1
ATOM 1607 O O . LEU A 1 204 ? 72.322 9.619 -53.481 1.00 90.31 204 LEU A O 1
ATOM 1611 N N . ALA A 1 205 ? 70.745 10.329 -52.058 1.00 87.69 205 ALA A N 1
ATOM 1612 C CA . ALA A 1 205 ? 71.664 11.129 -51.253 1.00 87.69 205 ALA A CA 1
ATOM 1613 C C . ALA A 1 205 ? 72.767 10.271 -50.612 1.00 87.69 205 ALA A C 1
ATOM 1615 O O . ALA A 1 205 ? 73.938 10.649 -50.648 1.00 87.69 205 ALA A O 1
ATOM 1616 N N . ALA A 1 206 ? 72.411 9.103 -50.068 1.00 87.69 206 ALA A N 1
ATOM 1617 C CA . ALA A 1 206 ? 73.364 8.177 -49.464 1.00 87.69 206 ALA A CA 1
ATOM 1618 C C . ALA A 1 206 ? 74.377 7.630 -50.486 1.00 87.69 206 ALA A C 1
ATOM 1620 O O . ALA A 1 206 ? 75.569 7.558 -50.186 1.00 87.69 206 ALA A O 1
ATOM 1621 N N . GLU A 1 207 ? 73.928 7.293 -51.699 1.00 86.62 207 GLU A N 1
ATOM 1622 C CA . GLU A 1 207 ? 74.800 6.820 -52.781 1.00 86.62 207 GLU A CA 1
ATOM 1623 C C . GLU A 1 207 ? 75.800 7.899 -53.226 1.00 86.62 207 GLU A C 1
ATOM 1625 O O . GLU A 1 207 ? 77.001 7.638 -53.318 1.00 86.62 207 GLU A O 1
ATOM 1630 N N . ILE A 1 208 ? 75.336 9.139 -53.428 1.00 83.50 208 ILE A N 1
ATOM 1631 C CA . ILE A 1 208 ? 76.200 10.261 -53.824 1.00 83.50 208 ILE A CA 1
ATOM 1632 C C . ILE A 1 208 ? 77.240 10.579 -52.741 1.00 83.50 208 ILE A C 1
ATOM 1634 O O . ILE A 1 208 ? 78.404 10.785 -53.079 1.00 83.50 208 ILE A O 1
ATOM 1638 N N . VAL A 1 209 ? 76.860 10.562 -51.457 1.00 81.69 209 VAL A N 1
ATOM 1639 C CA . VAL A 1 209 ? 77.791 10.771 -50.328 1.00 81.69 209 VAL A CA 1
ATOM 1640 C C . VAL A 1 209 ? 78.851 9.665 -50.249 1.00 81.69 209 VAL A C 1
ATOM 1642 O O . VAL A 1 209 ? 80.003 9.942 -49.927 1.00 81.69 209 VAL A O 1
ATOM 1645 N N . HIS A 1 210 ? 78.495 8.417 -50.563 1.00 81.00 210 HIS A N 1
ATOM 1646 C CA . HIS A 1 210 ? 79.430 7.288 -50.538 1.00 81.00 210 HIS A CA 1
ATOM 1647 C C . HIS A 1 210 ? 80.409 7.287 -51.731 1.00 81.00 210 HIS A C 1
ATOM 1649 O O . HIS A 1 210 ? 81.550 6.849 -51.597 1.00 81.00 210 HIS A O 1
ATOM 1655 N N . CYS A 1 211 ? 79.989 7.785 -52.900 1.00 74.25 211 CYS A N 1
ATOM 1656 C CA . CYS A 1 211 ? 80.775 7.772 -54.141 1.00 74.25 211 CYS A CA 1
ATOM 1657 C C . CYS A 1 211 ? 81.509 9.092 -54.466 1.00 74.25 211 CYS A C 1
ATOM 1659 O O . CYS A 1 211 ? 82.088 9.213 -55.550 1.00 74.25 211 CYS A O 1
ATOM 1661 N N . SER A 1 212 ? 81.463 10.113 -53.604 1.00 62.59 212 SER A N 1
ATOM 1662 C CA . SER A 1 212 ? 81.879 11.466 -53.996 1.00 62.59 212 SER A CA 1
ATOM 1663 C C . SER A 1 212 ? 83.403 11.684 -54.058 1.00 62.59 212 SER A C 1
ATOM 1665 O O . SER A 1 212 ? 84.034 12.011 -53.056 1.00 62.59 212 SER A O 1
ATOM 1667 N N . GLU A 1 213 ? 83.955 11.671 -55.278 1.00 59.00 213 GLU A N 1
ATOM 1668 C CA . GLU A 1 213 ? 85.110 12.477 -55.731 1.00 59.00 213 GLU A CA 1
ATOM 1669 C C . GLU A 1 213 ? 84.649 13.915 -56.101 1.00 59.00 213 GLU A C 1
ATOM 1671 O O . GLU A 1 213 ? 84.752 14.351 -57.245 1.00 59.00 213 GLU A O 1
ATOM 1676 N N . GLY A 1 214 ? 84.052 14.658 -55.157 1.00 67.12 214 GLY A N 1
ATOM 1677 C CA . GLY A 1 214 ? 83.783 16.103 -55.317 1.00 67.12 214 GLY A CA 1
ATOM 1678 C C . GLY A 1 214 ? 82.504 16.544 -56.059 1.00 67.12 214 GLY A C 1
ATOM 1679 O O . GLY A 1 214 ? 82.413 17.712 -56.431 1.00 67.12 214 GLY A O 1
ATOM 1680 N N . ARG A 1 215 ? 81.505 15.672 -56.267 1.00 75.19 215 ARG A N 1
ATOM 1681 C CA . ARG A 1 215 ? 80.192 16.050 -56.846 1.00 75.19 215 ARG A CA 1
ATOM 1682 C C . ARG A 1 215 ? 79.193 16.487 -55.766 1.00 75.19 215 ARG A C 1
ATOM 1684 O O . ARG A 1 215 ? 79.032 15.776 -54.777 1.00 75.19 215 ARG A O 1
ATOM 1691 N N . SER A 1 216 ? 78.512 17.622 -55.964 1.00 80.12 216 SER A N 1
ATOM 1692 C CA . SER A 1 216 ? 77.459 18.104 -55.056 1.00 80.12 216 SER A CA 1
ATOM 1693 C C . SER A 1 216 ? 76.122 17.412 -55.337 1.00 80.12 216 SER A C 1
ATOM 1695 O O . SER A 1 216 ? 75.734 17.226 -56.489 1.00 80.12 216 SER A O 1
ATOM 1697 N N . LEU A 1 217 ? 75.376 17.076 -54.280 1.00 79.75 217 LEU A N 1
ATOM 1698 C CA . LEU A 1 217 ? 74.039 16.471 -54.363 1.00 79.75 217 LEU A CA 1
ATOM 1699 C C . LEU A 1 217 ? 73.028 17.364 -55.104 1.00 79.75 217 LEU A C 1
ATOM 1701 O O . LEU A 1 217 ? 72.130 16.867 -55.777 1.00 79.75 217 LEU A O 1
ATOM 1705 N N . THR A 1 218 ? 73.204 18.684 -55.019 1.00 80.31 218 THR A N 1
ATOM 1706 C CA . THR A 1 218 ? 72.366 19.681 -55.703 1.00 80.31 218 THR A CA 1
ATOM 1707 C C . THR A 1 218 ? 72.491 19.651 -57.224 1.00 80.31 218 THR A C 1
ATOM 1709 O O . THR A 1 218 ? 71.611 20.168 -57.904 1.00 80.31 218 THR A O 1
ATOM 1712 N N . ASP A 1 219 ? 73.560 19.055 -57.758 1.00 80.62 219 ASP A N 1
ATOM 1713 C CA . ASP A 1 219 ? 73.840 19.029 -59.199 1.00 80.62 219 ASP A CA 1
ATOM 1714 C C . ASP A 1 219 ? 73.186 17.815 -59.887 1.00 80.62 219 ASP A C 1
ATOM 1716 O O . ASP A 1 219 ? 73.204 17.688 -61.113 1.00 80.62 219 ASP A O 1
ATOM 1720 N N . VAL A 1 220 ? 72.591 16.905 -59.105 1.00 84.44 220 VAL A N 1
ATOM 1721 C CA . VAL A 1 220 ? 71.882 15.726 -59.607 1.00 84.44 220 VAL A CA 1
ATOM 1722 C C . VAL A 1 220 ? 70.461 16.123 -59.998 1.00 84.44 220 VAL A C 1
ATOM 1724 O O . VAL A 1 220 ? 69.630 16.402 -59.142 1.00 84.44 220 VAL A O 1
ATOM 1727 N N . ALA A 1 221 ? 70.147 16.080 -61.295 1.00 86.56 221 ALA A N 1
ATOM 1728 C CA . ALA A 1 221 ? 68.845 16.503 -61.828 1.00 86.56 221 ALA A CA 1
ATOM 1729 C C . ALA A 1 221 ? 67.629 15.764 -61.227 1.00 86.56 221 ALA A C 1
ATOM 1731 O O . ALA A 1 221 ? 66.526 16.300 -61.223 1.00 86.56 221 ALA A O 1
ATOM 1732 N N . ALA A 1 222 ? 67.820 14.538 -60.731 1.00 87.12 222 ALA A N 1
ATOM 1733 C CA . ALA A 1 222 ? 66.772 13.748 -60.083 1.00 87.12 222 ALA A CA 1
ATOM 1734 C C . ALA A 1 222 ? 66.596 14.059 -58.581 1.00 87.12 222 ALA A C 1
ATOM 1736 O O . ALA A 1 222 ? 65.648 13.559 -57.968 1.00 87.12 222 ALA A O 1
ATOM 1737 N N . TYR A 1 223 ? 67.496 14.850 -57.978 1.00 91.31 223 TYR A N 1
ATOM 1738 C CA . TYR A 1 223 ? 67.438 15.181 -56.559 1.00 91.31 223 TYR A CA 1
ATOM 1739 C C . TYR A 1 223 ? 66.397 16.272 -56.280 1.00 91.31 223 TYR A C 1
ATOM 1741 O O . TYR A 1 223 ? 66.458 17.369 -56.834 1.00 91.31 223 TYR A O 1
ATOM 1749 N N . ASN A 1 224 ? 65.451 15.981 -55.386 1.00 91.62 224 ASN A N 1
ATOM 1750 C CA . ASN A 1 224 ? 64.422 16.911 -54.930 1.00 91.62 224 ASN A CA 1
ATOM 1751 C C . ASN A 1 224 ? 64.629 17.239 -53.437 1.00 91.62 224 ASN A C 1
ATOM 1753 O O . ASN A 1 224 ? 64.168 16.475 -52.582 1.00 91.62 224 ASN A O 1
ATOM 1757 N N . PRO A 1 225 ? 65.254 18.382 -53.088 1.00 89.06 225 PRO A N 1
ATOM 1758 C CA . PRO A 1 225 ? 65.497 18.755 -51.691 1.00 89.06 225 PRO A CA 1
ATOM 1759 C C . PRO A 1 225 ? 64.208 19.008 -50.895 1.00 89.06 225 PRO A C 1
ATOM 1761 O O . PRO A 1 225 ? 64.226 18.979 -49.667 1.00 89.06 225 PRO A O 1
ATOM 1764 N N . SER A 1 226 ? 63.078 19.244 -51.567 1.00 92.62 226 SER A N 1
ATOM 1765 C CA . SER A 1 226 ? 61.788 19.494 -50.919 1.00 92.62 226 SER A CA 1
ATOM 1766 C C . SER A 1 226 ? 61.014 18.218 -50.586 1.00 92.62 226 SER A C 1
ATOM 1768 O O . SER A 1 226 ? 59.984 18.310 -49.926 1.00 92.62 226 SER A O 1
ATOM 1770 N N . ALA A 1 227 ? 61.472 17.031 -51.002 1.00 91.81 227 ALA A N 1
ATOM 1771 C CA . ALA A 1 227 ? 60.727 15.782 -50.812 1.00 91.81 227 ALA A CA 1
ATOM 1772 C C . ALA A 1 227 ? 60.402 15.490 -49.336 1.00 91.81 227 ALA A C 1
ATOM 1774 O O . ALA A 1 227 ? 59.297 15.054 -49.017 1.00 91.81 227 ALA A O 1
ATOM 1775 N N . GLU A 1 228 ? 61.326 15.792 -48.421 1.00 91.12 228 GLU A N 1
ATOM 1776 C CA . GLU A 1 228 ? 61.084 15.652 -46.984 1.00 91.12 228 GLU A CA 1
ATOM 1777 C C . GLU A 1 228 ? 60.011 16.622 -46.470 1.00 91.12 228 GLU A C 1
ATOM 1779 O O . GLU A 1 228 ? 59.097 16.199 -45.760 1.00 91.12 228 GLU A O 1
ATOM 1784 N N . ALA A 1 229 ? 60.088 17.899 -46.852 1.00 91.62 229 ALA A N 1
ATOM 1785 C CA . ALA A 1 229 ? 59.095 18.901 -46.472 1.00 91.62 229 ALA A CA 1
ATOM 1786 C C . ALA A 1 229 ? 57.710 18.574 -47.057 1.00 91.62 229 ALA A C 1
ATOM 1788 O O . ALA A 1 229 ? 56.711 18.654 -46.345 1.00 91.62 229 ALA A O 1
ATOM 1789 N N . ASN A 1 230 ? 57.658 18.125 -48.314 1.00 91.56 230 ASN A N 1
ATOM 1790 C CA . ASN A 1 230 ? 56.431 17.710 -48.996 1.00 91.56 230 ASN A CA 1
ATOM 1791 C C . ASN A 1 230 ? 55.782 16.500 -48.315 1.00 91.56 230 ASN A C 1
ATOM 1793 O O . ASN A 1 230 ? 54.570 16.488 -48.116 1.00 91.56 230 ASN A O 1
ATOM 1797 N N . PHE A 1 231 ? 56.571 15.492 -47.927 1.00 89.44 231 PHE A N 1
ATOM 1798 C CA . PHE A 1 231 ? 56.067 14.359 -47.151 1.00 89.44 231 PHE A CA 1
ATOM 1799 C C . PHE A 1 231 ? 55.514 14.809 -45.796 1.00 89.44 231 PHE A C 1
ATOM 1801 O O . PHE A 1 231 ? 54.400 14.438 -45.438 1.00 89.44 231 PHE A O 1
ATOM 1808 N N . ASN A 1 232 ? 56.257 15.642 -45.062 1.00 89.88 232 ASN A N 1
ATOM 1809 C CA . ASN A 1 232 ? 55.815 16.132 -43.759 1.00 89.88 232 ASN A CA 1
ATOM 1810 C C . ASN A 1 232 ? 54.529 16.968 -43.866 1.00 89.88 232 ASN A C 1
ATOM 1812 O O . ASN A 1 232 ? 53.678 16.840 -42.994 1.00 89.88 232 ASN A O 1
ATOM 1816 N N . SER A 1 233 ? 54.362 17.767 -44.927 1.00 89.00 233 SER A N 1
ATOM 1817 C CA . SER A 1 233 ? 53.115 18.495 -45.207 1.00 89.00 233 SER A CA 1
ATOM 1818 C C . SER A 1 233 ? 51.949 17.525 -45.404 1.00 89.00 233 SER A C 1
ATOM 1820 O O . SER A 1 233 ? 50.993 17.549 -44.638 1.00 89.00 233 SER A O 1
ATOM 1822 N N . VAL A 1 234 ? 52.079 16.581 -46.343 1.00 88.31 234 VAL A N 1
ATOM 1823 C CA . VAL A 1 234 ? 51.007 15.631 -46.690 1.00 88.31 234 VAL A CA 1
ATOM 1824 C C . VAL A 1 234 ? 50.655 14.679 -45.542 1.00 88.31 234 VAL A C 1
ATOM 1826 O O . VAL A 1 234 ? 49.555 14.151 -45.502 1.00 88.31 234 VAL A O 1
ATOM 1829 N N . VAL A 1 235 ? 51.554 14.438 -44.587 1.00 84.56 235 VAL A N 1
ATOM 1830 C CA . VAL A 1 235 ? 51.243 13.645 -43.382 1.00 84.56 235 VAL A CA 1
ATOM 1831 C C . VAL A 1 235 ? 50.472 14.453 -42.331 1.00 84.56 235 VAL A C 1
ATOM 1833 O O . VAL A 1 235 ? 49.783 13.864 -41.497 1.00 84.56 235 VAL A O 1
ATOM 1836 N N . GLN A 1 236 ? 50.561 15.785 -42.348 1.00 83.62 236 GLN A N 1
ATOM 1837 C CA . GLN A 1 236 ? 49.781 16.648 -41.456 1.00 83.62 236 GLN A CA 1
ATOM 1838 C C . GLN A 1 236 ? 48.395 16.974 -42.031 1.00 83.62 236 GLN A C 1
ATOM 1840 O O . GLN A 1 236 ? 47.444 17.053 -41.254 1.00 83.62 236 GLN A O 1
ATOM 1845 N N . ASP A 1 237 ? 48.264 17.051 -43.358 1.00 77.44 237 ASP A N 1
ATOM 1846 C CA . ASP A 1 237 ? 47.003 17.334 -44.064 1.00 77.44 237 ASP A CA 1
ATOM 1847 C C . ASP A 1 237 ? 45.814 16.423 -43.656 1.00 77.44 237 ASP A C 1
ATOM 1849 O O . ASP A 1 237 ? 44.709 16.937 -43.487 1.00 77.44 237 ASP A O 1
ATOM 1853 N N . PRO A 1 238 ? 45.972 15.102 -43.396 1.00 68.88 238 PRO A N 1
ATOM 1854 C CA . PRO A 1 238 ? 44.882 14.225 -42.971 1.00 68.88 238 PRO A CA 1
ATOM 1855 C C . PRO A 1 238 ? 44.191 14.625 -41.667 1.00 68.88 238 PRO A C 1
ATOM 1857 O O . PRO A 1 238 ? 43.081 14.162 -41.416 1.00 68.88 238 PRO A O 1
ATOM 1860 N N . ARG A 1 239 ? 44.818 15.462 -40.825 1.00 69.31 239 ARG A N 1
ATOM 1861 C CA . ARG A 1 239 ? 44.175 15.989 -39.607 1.00 69.31 239 ARG A CA 1
ATOM 1862 C C . ARG A 1 239 ? 43.120 17.052 -39.907 1.00 69.31 239 ARG A C 1
ATOM 1864 O O . ARG A 1 239 ? 42.296 17.327 -39.040 1.00 69.31 239 ARG A O 1
ATOM 1871 N N . GLU A 1 240 ? 43.165 17.644 -41.095 1.00 71.56 240 GLU A N 1
ATOM 1872 C CA . GLU A 1 240 ? 42.291 18.738 -41.527 1.00 71.56 240 GLU A CA 1
ATOM 1873 C C . GLU A 1 240 ? 41.237 18.282 -42.547 1.00 71.56 240 GLU A C 1
ATOM 1875 O O . GLU A 1 240 ? 40.407 19.083 -42.973 1.00 71.56 240 GLU A O 1
ATOM 1880 N N . ILE A 1 241 ? 41.240 16.999 -42.928 1.00 74.25 241 ILE A N 1
ATOM 1881 C CA . ILE A 1 241 ? 40.237 16.441 -43.835 1.00 74.25 241 ILE A CA 1
ATOM 1882 C C . ILE A 1 241 ? 38.893 16.395 -43.109 1.00 74.25 241 ILE A C 1
ATOM 1884 O O . ILE A 1 241 ? 38.721 15.664 -42.131 1.00 74.25 241 ILE A O 1
ATOM 1888 N N . ASP A 1 242 ? 37.934 17.172 -43.607 1.00 81.31 242 ASP A N 1
ATOM 1889 C CA . ASP A 1 242 ? 36.538 17.029 -43.216 1.00 81.31 242 ASP A CA 1
ATOM 1890 C C . ASP A 1 242 ? 35.986 15.755 -43.857 1.00 81.31 242 ASP A C 1
ATOM 1892 O O . ASP A 1 242 ? 36.032 15.583 -45.076 1.00 81.31 242 ASP A O 1
ATOM 1896 N N . PHE A 1 243 ? 35.501 14.836 -43.028 1.00 83.25 243 PHE A N 1
ATOM 1897 C CA . PHE A 1 243 ? 34.917 13.588 -43.496 1.00 83.25 243 PHE A CA 1
ATOM 1898 C C . PHE A 1 243 ? 33.402 13.763 -43.574 1.00 83.25 243 PHE A C 1
ATOM 1900 O O . PHE A 1 243 ? 32.766 13.881 -42.519 1.00 83.25 243 PHE A O 1
ATOM 1907 N N . PRO A 1 244 ? 32.792 13.701 -44.776 1.00 89.00 244 PRO A N 1
ATOM 1908 C CA . PRO A 1 244 ? 31.348 13.864 -44.938 1.00 89.00 244 PRO A CA 1
ATOM 1909 C C . PRO A 1 244 ? 30.540 12.934 -44.028 1.00 89.00 244 PRO A C 1
ATOM 1911 O O . PRO A 1 244 ? 29.558 13.363 -43.433 1.00 89.00 244 PRO A O 1
ATOM 1914 N N . LEU A 1 245 ? 31.027 11.704 -43.816 1.00 90.44 245 LEU A N 1
ATOM 1915 C CA . LEU A 1 245 ? 30.429 10.728 -42.902 1.00 90.44 245 LEU A CA 1
ATOM 1916 C C . LEU A 1 245 ? 30.343 11.229 -41.450 1.00 90.44 245 LEU A C 1
ATOM 1918 O O . LEU A 1 245 ? 29.348 10.987 -40.774 1.00 90.44 245 LEU A O 1
ATOM 1922 N N . LEU A 1 246 ? 31.373 11.911 -40.941 1.00 90.12 246 LEU A N 1
ATOM 1923 C CA . LEU A 1 246 ? 31.352 12.442 -39.573 1.00 90.12 246 LEU A CA 1
ATOM 1924 C C . LEU A 1 246 ? 30.374 13.611 -39.456 1.00 90.12 246 LEU A C 1
ATOM 1926 O O . LEU A 1 246 ? 29.660 13.718 -38.458 1.00 90.12 246 LEU A O 1
ATOM 1930 N N . SER A 1 247 ? 30.315 14.457 -40.482 1.00 91.12 247 SER A N 1
ATOM 1931 C CA . SER A 1 247 ? 29.355 15.558 -40.572 1.00 91.12 247 SER A CA 1
ATOM 1932 C C . SER A 1 247 ? 27.909 15.053 -40.673 1.00 91.12 247 SER A C 1
ATOM 1934 O O . SER A 1 247 ? 27.026 15.585 -39.999 1.00 91.12 247 SER A O 1
ATOM 1936 N N . GLU A 1 248 ? 27.677 13.975 -41.420 1.00 93.75 248 GLU A N 1
ATOM 1937 C CA . GLU A 1 248 ? 26.384 13.297 -41.531 1.00 93.75 248 GLU A CA 1
ATOM 1938 C C . GLU A 1 248 ? 25.980 12.604 -40.222 1.00 93.75 248 GLU A C 1
ATOM 1940 O O . GLU A 1 248 ? 24.870 12.795 -39.734 1.00 93.75 248 GLU A O 1
ATOM 1945 N N . LEU A 1 249 ? 26.882 11.879 -39.558 1.00 92.62 249 LEU A N 1
ATOM 1946 C CA . LEU A 1 249 ? 26.587 11.296 -38.242 1.00 92.62 249 LEU A CA 1
ATOM 1947 C C . LEU A 1 249 ? 26.308 12.373 -37.187 1.00 92.62 249 LEU A C 1
ATOM 1949 O O . LEU A 1 249 ? 25.444 12.204 -36.328 1.00 92.62 249 LEU A O 1
ATOM 1953 N N . LYS A 1 250 ? 27.005 13.511 -37.262 1.00 93.62 250 LYS A N 1
ATOM 1954 C CA . LYS A 1 250 ? 26.792 14.647 -36.361 1.00 93.62 250 LYS A CA 1
ATOM 1955 C C . LYS A 1 250 ? 25.429 15.309 -36.565 1.00 93.62 250 LYS A C 1
ATOM 1957 O O . LYS A 1 250 ? 24.849 15.776 -35.582 1.00 93.62 250 LYS A O 1
ATOM 1962 N N . SER A 1 251 ? 24.905 15.354 -37.792 1.00 95.25 251 SER A N 1
ATOM 1963 C CA . SER A 1 251 ? 23.549 15.862 -38.043 1.00 95.25 251 SER A CA 1
ATOM 1964 C C . SER A 1 251 ? 22.460 14.917 -37.513 1.00 95.25 251 SER A C 1
ATOM 1966 O O . SER A 1 251 ? 21.378 15.387 -37.174 1.00 95.25 251 SER A O 1
ATOM 1968 N N . HIS A 1 252 ? 22.778 13.631 -37.321 1.00 94.75 252 HIS A N 1
ATOM 1969 C CA . HIS A 1 252 ? 21.885 12.595 -36.781 1.00 94.75 252 HIS A CA 1
ATOM 1970 C C . HIS A 1 252 ? 22.026 12.362 -35.264 1.00 94.75 252 HIS A C 1
ATOM 1972 O O . HIS A 1 252 ? 21.602 11.330 -34.749 1.00 94.75 252 HIS A O 1
ATOM 1978 N N . LYS A 1 253 ? 22.592 13.314 -34.510 1.00 92.94 253 LYS A N 1
ATOM 1979 C CA . LYS A 1 253 ? 22.833 13.158 -33.059 1.00 92.94 253 LYS A CA 1
ATOM 1980 C C . LYS A 1 253 ? 21.574 12.869 -32.217 1.00 92.94 253 LYS A C 1
ATOM 1982 O O . LYS A 1 253 ? 21.693 12.246 -31.167 1.00 92.94 253 LYS A O 1
ATOM 1987 N N . ASP A 1 254 ? 20.409 13.331 -32.676 1.00 94.31 254 ASP A N 1
ATOM 1988 C CA . ASP A 1 254 ? 19.107 13.167 -32.012 1.00 94.31 254 ASP A CA 1
ATOM 1989 C C . ASP A 1 254 ? 18.201 12.172 -32.770 1.00 94.31 254 ASP A C 1
ATOM 1991 O O . ASP A 1 254 ? 17.023 12.028 -32.443 1.00 94.31 254 ASP A O 1
ATOM 1995 N N . ALA A 1 255 ? 18.731 11.516 -33.810 1.00 94.38 255 ALA A N 1
ATOM 1996 C CA . ALA A 1 255 ? 17.986 10.576 -34.637 1.00 94.38 255 ALA A CA 1
ATOM 1997 C C . ALA A 1 255 ? 17.820 9.220 -33.936 1.00 94.38 255 ALA A C 1
ATOM 1999 O O . ALA A 1 255 ? 18.533 8.891 -32.981 1.00 94.38 255 ALA A O 1
ATOM 2000 N N . SER A 1 256 ? 16.872 8.413 -34.417 1.00 92.00 256 SER A N 1
ATOM 2001 C CA . SER A 1 256 ? 16.699 7.064 -33.891 1.00 92.00 256 SER A CA 1
ATOM 2002 C C . SER A 1 256 ? 17.896 6.183 -34.257 1.00 92.00 256 SER A C 1
ATOM 2004 O O . SER A 1 256 ? 18.652 6.451 -35.192 1.00 92.00 256 SER A O 1
ATOM 2006 N N . VAL A 1 257 ? 18.065 5.083 -33.526 1.00 91.31 257 VAL A N 1
ATOM 2007 C CA . VAL A 1 257 ? 19.103 4.095 -33.853 1.00 91.31 257 VAL A CA 1
ATOM 2008 C C . VAL A 1 257 ? 18.873 3.522 -35.247 1.00 91.31 257 VAL A C 1
ATOM 2010 O O . VAL A 1 257 ? 19.842 3.276 -35.950 1.00 91.31 257 VAL A O 1
ATOM 2013 N N . GLU A 1 258 ? 17.618 3.354 -35.662 1.00 91.31 258 GLU A N 1
ATOM 2014 C CA . GLU A 1 258 ? 17.263 2.874 -36.997 1.00 91.31 258 GLU A CA 1
ATOM 2015 C C . GLU A 1 258 ? 17.699 3.857 -38.093 1.00 91.31 258 GLU A C 1
ATOM 2017 O O . GLU A 1 258 ? 18.262 3.444 -39.107 1.00 91.31 258 GLU A O 1
ATOM 2022 N N . ASP A 1 259 ? 17.545 5.162 -37.866 1.00 93.81 259 ASP A N 1
ATOM 2023 C CA . ASP A 1 259 ? 18.046 6.185 -38.789 1.00 93.81 259 ASP A CA 1
ATOM 2024 C C . ASP A 1 259 ? 19.576 6.129 -38.890 1.00 93.81 259 ASP A C 1
ATOM 2026 O O . ASP A 1 259 ? 20.133 6.133 -39.987 1.00 93.81 259 ASP A O 1
ATOM 2030 N N . ILE A 1 260 ? 20.268 5.992 -37.751 1.00 93.94 260 ILE A N 1
ATOM 2031 C CA . ILE A 1 260 ? 21.731 5.844 -37.723 1.00 93.94 260 ILE A CA 1
ATOM 2032 C C . ILE A 1 260 ? 22.162 4.537 -38.410 1.00 93.94 260 ILE A C 1
ATOM 2034 O O . ILE A 1 260 ? 23.157 4.520 -39.136 1.00 93.94 260 ILE A O 1
ATOM 2038 N N . MET A 1 261 ? 21.415 3.444 -38.229 1.00 94.31 261 MET A N 1
ATOM 2039 C CA . MET A 1 261 ? 21.630 2.181 -38.940 1.00 94.31 261 MET A CA 1
ATOM 2040 C C . MET A 1 261 ? 21.519 2.385 -40.448 1.00 94.31 261 MET A C 1
ATOM 2042 O O . MET A 1 261 ? 22.384 1.914 -41.180 1.00 94.31 261 MET A O 1
ATOM 2046 N N . ASN A 1 262 ? 20.513 3.126 -40.911 1.00 93.38 262 ASN A N 1
ATOM 2047 C CA . ASN A 1 262 ? 20.333 3.428 -42.327 1.00 93.38 262 ASN A CA 1
ATOM 2048 C C . ASN A 1 262 ? 21.490 4.264 -42.889 1.00 93.38 262 ASN A C 1
ATOM 2050 O O . ASN A 1 262 ? 22.028 3.899 -43.931 1.00 93.38 262 ASN A O 1
ATOM 2054 N N . VAL A 1 263 ? 21.957 5.290 -42.168 1.00 94.31 263 VAL A N 1
ATOM 2055 C CA . VAL A 1 263 ? 23.161 6.064 -42.541 1.00 94.31 263 VAL A CA 1
ATOM 2056 C C . VAL A 1 263 ? 24.400 5.163 -42.638 1.00 94.31 263 VAL A C 1
ATOM 2058 O O . VAL A 1 263 ? 25.252 5.337 -43.512 1.00 94.31 263 VAL A O 1
ATOM 2061 N N . LEU A 1 264 ? 24.520 4.162 -41.763 1.00 94.12 264 LEU A N 1
ATOM 2062 C CA . LEU A 1 264 ? 25.664 3.249 -41.720 1.00 94.12 264 LEU A CA 1
ATOM 2063 C C . LEU A 1 264 ? 25.547 2.027 -42.642 1.00 94.12 264 LEU A C 1
ATOM 2065 O O . LEU A 1 264 ? 26.512 1.263 -42.723 1.00 94.12 264 LEU A O 1
ATOM 2069 N N . ARG A 1 265 ? 24.447 1.854 -43.387 1.00 93.25 265 ARG A N 1
ATOM 2070 C CA . ARG A 1 265 ? 24.311 0.768 -44.372 1.00 93.25 265 ARG A CA 1
ATOM 2071 C C . ARG A 1 265 ? 25.435 0.825 -45.396 1.00 93.25 265 ARG A C 1
ATOM 2073 O O . ARG A 1 265 ? 25.731 1.884 -45.950 1.00 93.25 265 ARG A O 1
ATOM 2080 N N . LEU A 1 266 ? 26.088 -0.310 -45.634 1.00 91.62 266 LEU A N 1
ATOM 2081 C CA . LEU A 1 266 ? 27.120 -0.395 -46.666 1.00 91.62 266 LEU A CA 1
ATOM 2082 C C . LEU A 1 266 ? 26.439 -0.380 -48.038 1.00 91.62 266 LEU A C 1
ATOM 2084 O O . LEU A 1 266 ? 25.396 -1.011 -48.211 1.00 91.62 266 LEU A O 1
ATOM 2088 N N . GLU A 1 267 ? 27.037 0.324 -48.995 1.00 88.81 267 GLU A N 1
ATOM 2089 C CA . GLU A 1 267 ? 26.517 0.494 -50.353 1.00 88.81 267 GLU A CA 1
ATOM 2090 C C . GLU A 1 267 ? 27.590 0.146 -51.392 1.00 88.81 267 GLU A C 1
ATOM 2092 O O . GLU A 1 267 ? 28.794 0.181 -51.114 1.00 88.81 267 GLU A O 1
ATOM 2097 N N . GLY A 1 268 ? 27.150 -0.186 -52.607 1.00 87.00 268 GLY A N 1
ATOM 2098 C CA . GLY A 1 268 ? 28.040 -0.455 -53.734 1.00 87.00 268 GLY A CA 1
ATOM 2099 C C . GLY A 1 268 ? 28.938 -1.688 -53.526 1.00 87.00 268 GLY A C 1
ATOM 2100 O O . GLY A 1 268 ? 28.508 -2.660 -52.904 1.00 87.00 268 GLY A O 1
ATOM 2101 N N . PRO A 1 269 ? 30.194 -1.670 -54.020 1.00 83.06 269 PRO A N 1
ATOM 2102 C CA . PRO A 1 269 ? 31.106 -2.824 -53.980 1.00 83.06 269 PRO A CA 1
ATOM 2103 C C . PRO A 1 269 ? 31.429 -3.347 -52.573 1.00 83.06 269 PRO A C 1
ATOM 2105 O O . PRO A 1 269 ? 31.951 -4.448 -52.424 1.00 83.06 269 PRO A O 1
ATOM 2108 N N . LEU A 1 270 ? 31.153 -2.549 -51.540 1.00 84.50 270 LEU A N 1
ATOM 2109 C CA . LEU A 1 270 ? 31.443 -2.882 -50.151 1.00 84.50 270 LEU A CA 1
ATOM 2110 C C . LEU A 1 270 ? 30.458 -3.910 -49.578 1.00 84.50 270 LEU A C 1
ATOM 2112 O O . LEU A 1 270 ? 30.795 -4.605 -48.626 1.00 84.50 270 LEU A O 1
ATOM 2116 N N . VAL A 1 271 ? 29.264 -4.025 -50.167 1.00 86.88 271 VAL A N 1
ATOM 2117 C CA . VAL A 1 271 ? 28.244 -5.009 -49.768 1.00 86.88 271 VAL A CA 1
ATOM 2118 C C . VAL A 1 271 ? 28.697 -6.432 -50.090 1.00 86.88 271 VAL A C 1
ATOM 2120 O O . VAL A 1 271 ? 28.523 -7.330 -49.270 1.00 86.88 271 VAL A O 1
ATOM 2123 N N . ASP A 1 272 ? 29.327 -6.615 -51.250 1.00 85.50 272 ASP A N 1
ATOM 2124 C CA . ASP A 1 272 ? 29.756 -7.923 -51.759 1.00 85.50 272 ASP A CA 1
ATOM 2125 C C . ASP A 1 272 ? 31.149 -8.340 -51.249 1.00 85.50 272 ASP A C 1
ATOM 2127 O O . ASP A 1 272 ? 31.652 -9.418 -51.578 1.00 85.50 272 ASP A O 1
ATOM 2131 N N . ALA A 1 273 ? 31.803 -7.491 -50.450 1.00 87.19 273 ALA A N 1
ATOM 2132 C CA . ALA A 1 273 ? 33.131 -7.772 -49.925 1.00 87.19 273 ALA A CA 1
ATOM 2133 C C . ALA A 1 273 ? 33.090 -8.882 -48.846 1.00 87.19 273 ALA A C 1
ATOM 2135 O O . ALA A 1 273 ? 32.185 -8.906 -48.003 1.00 87.19 273 ALA A O 1
ATOM 2136 N N . PRO A 1 274 ? 34.081 -9.799 -48.813 1.00 84.75 274 PRO A N 1
ATOM 2137 C CA . PRO A 1 274 ? 34.108 -10.892 -47.842 1.00 84.75 274 PRO A CA 1
ATOM 2138 C C . PRO A 1 274 ? 34.019 -10.393 -46.392 1.00 84.75 274 PRO A C 1
ATOM 2140 O O . PRO A 1 274 ? 34.800 -9.541 -45.973 1.00 84.75 274 PRO A O 1
ATOM 2143 N N . GLY A 1 275 ? 33.072 -10.937 -45.621 1.00 81.69 275 GLY A N 1
ATOM 2144 C CA . GLY A 1 275 ? 32.853 -10.580 -44.212 1.00 81.69 275 GLY A CA 1
ATOM 2145 C C . GLY A 1 275 ? 32.059 -9.288 -43.969 1.00 81.69 275 GLY A C 1
ATOM 2146 O O . GLY A 1 275 ? 31.789 -8.970 -42.814 1.00 81.69 275 GLY A O 1
ATOM 2147 N N . MET A 1 276 ? 31.651 -8.557 -45.017 1.00 86.00 276 MET A N 1
ATOM 2148 C CA . MET A 1 276 ? 30.833 -7.339 -44.876 1.00 86.00 276 MET A CA 1
ATOM 2149 C C . MET A 1 276 ? 29.333 -7.623 -44.759 1.00 86.00 276 MET A C 1
ATOM 2151 O O . MET A 1 276 ? 28.613 -6.829 -44.156 1.00 86.00 276 MET A O 1
ATOM 2155 N N . GLY A 1 277 ? 28.869 -8.774 -45.258 1.00 83.06 277 GLY A N 1
ATOM 2156 C CA . GLY A 1 277 ? 27.480 -9.216 -45.096 1.00 83.06 277 GLY A CA 1
ATOM 2157 C C . GLY A 1 277 ? 27.062 -9.332 -43.626 1.00 83.06 277 GLY A C 1
ATOM 2158 O O . GLY A 1 277 ? 25.995 -8.854 -43.258 1.00 83.06 277 GLY A O 1
ATOM 2159 N N . ASP A 1 278 ? 27.946 -9.853 -42.770 1.00 84.25 278 ASP A N 1
ATOM 2160 C CA . ASP A 1 278 ? 27.696 -10.013 -41.327 1.00 84.25 278 ASP A CA 1
ATOM 2161 C C . ASP A 1 278 ? 27.665 -8.675 -40.564 1.00 84.25 278 ASP A C 1
ATOM 2163 O O . ASP A 1 278 ? 27.191 -8.607 -39.429 1.00 84.25 278 ASP A O 1
ATOM 2167 N N . LEU A 1 279 ? 28.198 -7.605 -41.166 1.00 86.25 279 LEU A N 1
ATOM 2168 C CA . LEU A 1 279 ? 28.226 -6.264 -40.584 1.00 86.25 279 LEU A CA 1
ATOM 2169 C C . LEU A 1 279 ? 27.035 -5.407 -41.007 1.00 86.25 279 LEU A C 1
ATOM 2171 O O . LEU A 1 279 ? 26.855 -4.340 -40.422 1.00 86.25 279 LEU A O 1
ATOM 2175 N N . GLN A 1 280 ? 26.237 -5.830 -41.993 1.00 90.12 280 GLN A N 1
ATOM 2176 C CA . GLN A 1 280 ? 25.078 -5.051 -42.420 1.00 90.12 280 GLN A CA 1
ATOM 2177 C C . GLN A 1 280 ? 24.138 -4.799 -41.231 1.00 90.12 280 GLN A C 1
ATOM 2179 O O . GLN A 1 280 ? 23.827 -5.738 -40.490 1.00 90.12 280 GLN A O 1
ATOM 2184 N N . PRO A 1 281 ? 23.692 -3.546 -41.023 1.00 91.12 281 PRO A N 1
ATOM 2185 C CA . PRO A 1 281 ? 22.716 -3.233 -39.995 1.00 91.12 281 PRO A CA 1
ATOM 2186 C C . PRO A 1 281 ? 21.432 -4.038 -40.197 1.00 91.12 281 PRO A C 1
ATOM 2188 O O . PRO A 1 281 ? 20.782 -3.937 -41.240 1.00 91.12 281 PRO A O 1
ATOM 2191 N N . ASP A 1 282 ? 21.051 -4.791 -39.171 1.00 88.31 282 ASP A N 1
ATOM 2192 C CA . ASP A 1 282 ? 19.792 -5.529 -39.119 1.00 88.31 282 ASP A CA 1
ATOM 2193 C C . ASP A 1 282 ? 19.096 -5.273 -37.778 1.00 88.31 282 ASP A C 1
ATOM 2195 O O . ASP A 1 282 ? 19.740 -5.213 -36.729 1.00 88.31 282 ASP A O 1
ATOM 2199 N N . ILE A 1 283 ? 17.773 -5.119 -37.810 1.00 83.31 283 ILE A N 1
ATOM 2200 C CA . ILE A 1 283 ? 16.929 -4.906 -36.629 1.00 83.31 283 ILE A CA 1
ATOM 2201 C C . ILE A 1 283 ? 17.070 -6.082 -35.657 1.00 83.31 283 ILE A C 1
ATOM 2203 O O . ILE A 1 283 ? 17.036 -5.891 -34.439 1.00 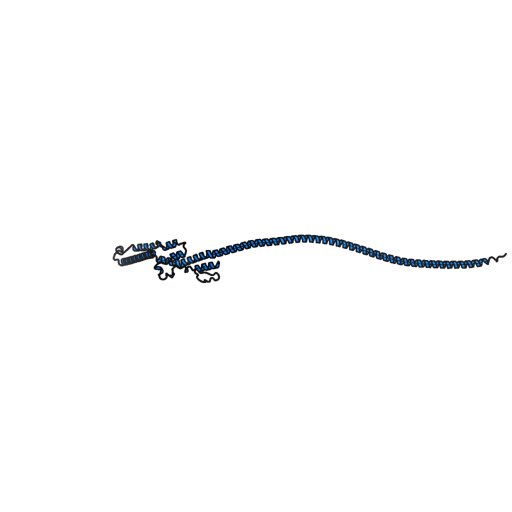83.31 283 ILE A O 1
ATOM 2207 N N . GLU A 1 284 ? 17.330 -7.288 -36.165 1.00 83.31 284 GLU A N 1
ATOM 2208 C CA . GLU A 1 284 ? 17.622 -8.451 -35.327 1.00 83.31 284 GLU A CA 1
ATOM 2209 C C . GLU A 1 284 ? 18.899 -8.291 -34.489 1.00 83.31 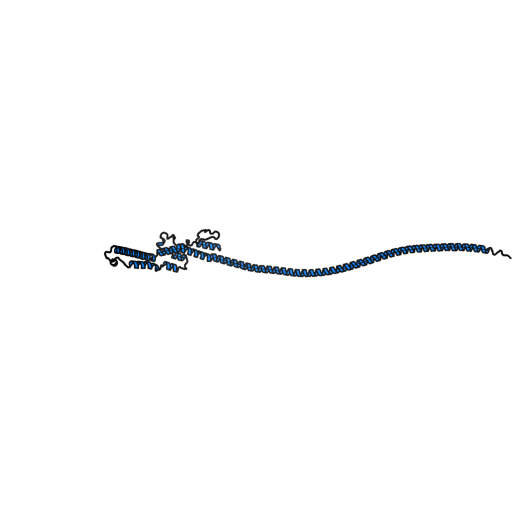284 GLU A C 1
ATOM 2211 O O . GLU A 1 284 ? 19.081 -9.038 -33.538 1.00 83.31 284 GLU A O 1
ATOM 2216 N N . GLN A 1 285 ? 19.773 -7.318 -34.760 1.00 84.12 285 GLN A N 1
ATOM 2217 C CA . GLN A 1 285 ? 20.945 -7.035 -33.922 1.00 84.12 285 GLN A CA 1
ATOM 2218 C C . GLN A 1 285 ? 20.599 -6.202 -32.671 1.00 84.12 285 GLN A C 1
ATOM 2220 O O . GLN A 1 285 ? 21.439 -6.063 -31.779 1.00 84.12 285 GLN A O 1
ATOM 2225 N N . LEU A 1 286 ? 19.369 -5.684 -32.554 1.00 84.50 286 LEU A N 1
ATOM 2226 C CA . LEU A 1 286 ? 18.881 -4.913 -31.401 1.00 84.50 286 LEU A CA 1
ATOM 2227 C C . LEU A 1 286 ? 18.321 -5.800 -30.269 1.00 84.50 286 LEU A C 1
ATOM 2229 O O . LEU A 1 286 ? 17.443 -5.373 -29.524 1.00 84.50 286 LEU A O 1
ATOM 2233 N N . LYS A 1 287 ? 18.790 -7.045 -30.108 1.00 79.56 287 LYS A N 1
ATOM 2234 C CA . LYS A 1 287 ? 18.268 -7.955 -29.065 1.00 79.56 287 LYS A CA 1
ATOM 2235 C C . LYS A 1 287 ? 18.676 -7.514 -27.662 1.00 79.56 287 LYS A C 1
ATOM 2237 O O . LYS A 1 287 ? 19.844 -7.187 -27.407 1.00 79.56 287 LYS A O 1
ATOM 2242 N N . VAL A 1 288 ? 17.730 -7.613 -26.727 1.00 72.62 288 VAL A N 1
ATOM 2243 C CA . VAL A 1 288 ? 17.984 -7.413 -25.293 1.00 72.62 288 VAL A CA 1
ATOM 2244 C C . VAL A 1 288 ? 17.914 -8.759 -24.578 1.00 72.62 288 VAL A C 1
ATOM 2246 O O . VAL A 1 288 ? 16.947 -9.499 -24.776 1.00 72.62 288 VAL A O 1
ATOM 2249 N N . PRO A 1 289 ? 18.904 -9.099 -23.735 1.00 65.12 289 PRO A N 1
ATOM 2250 C CA . PRO A 1 289 ? 18.770 -10.229 -22.829 1.00 65.12 289 PRO A CA 1
ATOM 2251 C C . PRO A 1 289 ? 17.679 -9.930 -21.793 1.00 65.12 289 PRO A C 1
ATOM 2253 O O . PRO A 1 289 ? 17.771 -8.961 -21.038 1.00 65.12 289 PRO A O 1
ATOM 2256 N N . ILE A 1 290 ? 16.641 -10.765 -21.749 1.00 63.00 290 ILE A N 1
ATOM 2257 C CA . ILE A 1 290 ? 15.614 -10.696 -20.705 1.00 63.00 290 ILE A CA 1
ATOM 2258 C C . ILE A 1 290 ? 16.087 -11.553 -19.532 1.00 63.00 290 ILE A C 1
ATOM 2260 O O . ILE A 1 290 ? 16.177 -12.778 -19.629 1.00 63.00 290 ILE A O 1
ATOM 2264 N N . HIS A 1 291 ? 16.372 -10.910 -18.404 1.00 56.19 291 HIS A N 1
ATOM 2265 C CA . HIS A 1 291 ? 16.660 -11.603 -17.153 1.00 56.19 291 HIS A CA 1
ATOM 2266 C C . HIS A 1 291 ? 15.351 -11.834 -16.388 1.00 56.19 291 HIS A C 1
ATOM 2268 O O . HIS A 1 291 ? 14.636 -10.879 -16.085 1.00 56.19 291 HIS A O 1
ATOM 2274 N N . LYS A 1 292 ? 15.025 -13.092 -16.055 1.00 48.94 292 LYS A N 1
ATOM 2275 C CA . LYS A 1 292 ? 13.976 -13.379 -15.063 1.00 48.94 292 LYS A CA 1
ATOM 2276 C C . LYS A 1 292 ? 14.525 -13.120 -13.661 1.00 48.94 292 LYS A C 1
ATOM 2278 O O . LYS A 1 292 ? 15.652 -13.510 -13.359 1.00 48.94 292 LYS A O 1
ATOM 2283 N N . SER A 1 293 ? 13.725 -12.471 -12.816 1.00 50.41 293 SER A N 1
ATOM 2284 C CA . SER A 1 293 ? 14.152 -11.999 -11.494 1.00 50.41 293 SER A CA 1
ATOM 2285 C C . SER A 1 293 ? 14.386 -13.105 -10.465 1.00 50.41 293 SER A C 1
ATOM 2287 O O . SER A 1 293 ? 14.994 -12.819 -9.441 1.00 50.41 293 SER A O 1
ATOM 2289 N N . GLU A 1 294 ? 13.935 -14.340 -10.702 1.00 50.09 294 GLU A N 1
ATOM 2290 C CA . GLU A 1 294 ? 13.973 -15.380 -9.664 1.00 50.09 294 GLU A CA 1
ATOM 2291 C C . GLU A 1 294 ? 15.258 -16.214 -9.625 1.00 50.09 294 GLU A C 1
ATOM 2293 O O . GLU A 1 294 ? 15.584 -16.693 -8.550 1.00 50.09 294 GLU A O 1
ATOM 2298 N N . ASP A 1 295 ? 16.057 -16.299 -10.700 1.00 46.81 295 ASP A N 1
ATOM 2299 C CA . ASP A 1 295 ? 17.206 -17.231 -10.702 1.00 46.81 295 ASP A CA 1
ATOM 2300 C C . ASP A 1 295 ? 18.519 -16.709 -11.315 1.00 46.81 295 ASP A C 1
ATOM 2302 O O . ASP A 1 295 ? 19.478 -17.467 -11.419 1.00 46.81 295 ASP A O 1
ATOM 2306 N N . GLN A 1 296 ? 18.625 -15.447 -11.755 1.00 49.66 296 GLN A N 1
ATOM 2307 C CA . GLN A 1 296 ? 19.809 -14.932 -12.492 1.00 49.66 296 GLN A CA 1
ATOM 2308 C C . GLN A 1 296 ? 20.229 -15.760 -13.735 1.00 49.66 296 GLN A C 1
ATOM 2310 O O . GLN A 1 296 ? 21.222 -15.440 -14.389 1.00 49.66 296 GLN A O 1
ATOM 2315 N N . VAL A 1 297 ? 19.467 -16.784 -14.124 1.00 47.66 297 VAL A N 1
ATOM 2316 C CA . VAL A 1 297 ? 19.721 -17.593 -15.314 1.00 47.66 297 VAL A CA 1
ATOM 2317 C C . VAL A 1 297 ? 19.254 -16.814 -16.544 1.00 47.66 297 VAL A C 1
ATOM 2319 O O . VAL A 1 297 ? 18.076 -16.477 -16.686 1.00 47.66 297 VAL A O 1
ATOM 2322 N N . VAL A 1 298 ? 20.190 -16.517 -17.449 1.00 48.59 298 VAL A N 1
ATOM 2323 C CA . VAL A 1 298 ? 19.892 -15.966 -18.778 1.00 48.59 298 VAL A CA 1
ATOM 2324 C C . VAL A 1 298 ? 19.156 -17.042 -19.576 1.00 48.59 298 VAL A C 1
ATOM 2326 O O . VAL A 1 298 ? 19.762 -18.029 -19.981 1.00 48.59 298 VAL A O 1
ATOM 2329 N N . LEU A 1 299 ? 17.850 -16.870 -19.791 1.00 50.38 299 LEU A N 1
ATOM 2330 C CA . LEU A 1 299 ? 17.035 -17.823 -20.559 1.00 50.38 299 LEU A CA 1
ATOM 2331 C C . LEU A 1 299 ? 17.265 -17.727 -22.078 1.00 50.38 299 LEU A C 1
ATOM 2333 O O . LEU A 1 299 ? 16.944 -18.669 -22.797 1.00 50.38 299 LEU A O 1
ATOM 2337 N N . GLY A 1 300 ? 17.836 -16.623 -22.569 1.00 57.47 300 GLY A N 1
AT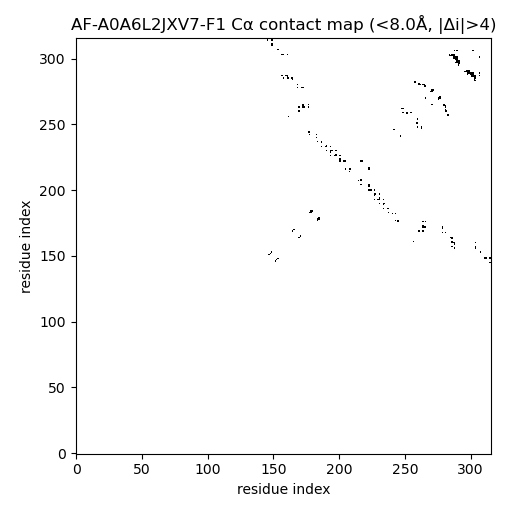OM 2338 C CA . GLY A 1 300 ? 18.187 -16.429 -23.977 1.00 57.47 300 GLY A CA 1
ATOM 2339 C C . GLY A 1 300 ? 18.224 -14.954 -24.387 1.00 57.47 300 GLY A C 1
ATOM 2340 O O . GLY A 1 300 ? 17.818 -14.074 -23.627 1.00 57.47 300 GLY A O 1
ATOM 2341 N N . GLU A 1 301 ? 18.718 -14.681 -25.596 1.00 56.22 301 GLU A N 1
ATOM 2342 C CA . GLU A 1 301 ? 18.574 -13.373 -26.247 1.00 56.22 301 GLU A CA 1
ATOM 2343 C C . GLU A 1 301 ? 17.253 -13.340 -27.028 1.00 56.22 301 GLU A C 1
ATOM 2345 O O . GLU A 1 301 ? 17.012 -14.186 -27.889 1.00 56.22 301 GLU A O 1
ATOM 2350 N N . THR A 1 302 ? 16.391 -12.365 -26.746 1.00 60.94 302 THR A N 1
ATOM 2351 C CA . THR A 1 302 ? 15.116 -12.168 -27.456 1.00 60.94 302 THR A CA 1
ATOM 2352 C C . THR A 1 302 ? 15.131 -10.856 -28.227 1.00 60.94 302 THR A C 1
ATOM 2354 O O . THR A 1 302 ? 15.677 -9.857 -27.754 1.00 60.94 302 THR A O 1
ATOM 2357 N N . SER A 1 303 ? 14.527 -10.843 -29.415 1.00 65.62 303 SER A N 1
ATOM 2358 C CA . SER A 1 303 ? 14.407 -9.634 -30.236 1.00 65.62 303 SER A CA 1
ATOM 2359 C C . SER A 1 303 ? 13.631 -8.542 -29.482 1.00 65.62 303 SER A C 1
ATOM 2361 O O . SER A 1 303 ? 12.697 -8.849 -28.739 1.00 65.62 303 SER A O 1
ATOM 2363 N N . LEU A 1 304 ? 14.016 -7.269 -29.656 1.00 67.94 304 LEU A N 1
ATOM 2364 C CA . LEU A 1 304 ? 13.397 -6.121 -28.972 1.00 67.94 304 LEU A CA 1
ATOM 2365 C C . LEU A 1 304 ? 11.871 -6.118 -29.142 1.00 67.94 304 LEU A C 1
ATOM 2367 O O . LEU A 1 304 ? 11.143 -5.984 -28.167 1.00 67.94 304 LEU A O 1
ATOM 2371 N N . SER A 1 305 ? 11.392 -6.352 -30.365 1.00 58.25 305 SER A N 1
ATOM 2372 C CA . SER A 1 305 ? 9.965 -6.452 -30.697 1.00 58.25 305 SER A CA 1
ATOM 2373 C C . SER A 1 305 ? 9.223 -7.491 -29.847 1.00 58.25 305 SER A C 1
ATOM 2375 O O . SER A 1 305 ? 8.115 -7.232 -29.382 1.00 58.25 305 SER A O 1
ATOM 2377 N N . PHE A 1 306 ? 9.855 -8.635 -29.574 1.00 64.31 306 PHE A N 1
ATOM 2378 C CA . PHE A 1 306 ? 9.295 -9.676 -28.718 1.00 64.31 306 PHE A CA 1
ATOM 2379 C C . PHE A 1 306 ? 9.268 -9.246 -27.246 1.00 64.31 306 PHE A C 1
ATOM 2381 O O . PHE A 1 306 ? 8.241 -9.401 -26.590 1.00 64.31 306 PHE A O 1
ATOM 2388 N N . ALA A 1 307 ? 10.346 -8.639 -26.738 1.00 59.97 307 ALA A N 1
ATOM 2389 C CA . ALA A 1 307 ? 10.397 -8.124 -25.366 1.00 59.97 307 ALA A CA 1
ATOM 2390 C C . ALA A 1 307 ? 9.297 -7.080 -25.102 1.00 59.97 307 ALA A C 1
ATOM 2392 O O . ALA A 1 307 ? 8.624 -7.141 -24.077 1.00 59.97 307 ALA A O 1
ATOM 2393 N N . LEU A 1 308 ? 9.064 -6.185 -26.068 1.00 63.75 308 LEU A N 1
ATOM 2394 C CA . LEU A 1 308 ? 7.994 -5.187 -26.014 1.00 63.75 308 LEU A CA 1
ATOM 2395 C C . LEU A 1 308 ? 6.598 -5.825 -26.026 1.00 63.75 308 LEU A C 1
ATOM 2397 O O . LEU A 1 308 ? 5.734 -5.418 -25.254 1.00 63.75 308 LEU A O 1
ATOM 2401 N N . SER A 1 309 ? 6.384 -6.860 -26.846 1.00 59.88 309 SER A N 1
ATOM 2402 C CA . SER A 1 309 ? 5.103 -7.582 -26.885 1.00 59.88 309 SER A CA 1
ATOM 2403 C C . SER A 1 309 ? 4.803 -8.353 -25.593 1.00 59.88 309 SER A C 1
ATOM 2405 O O . SER A 1 309 ? 3.657 -8.395 -25.153 1.00 59.88 309 SER A O 1
ATOM 2407 N N . VAL A 1 310 ? 5.831 -8.914 -24.943 1.00 61.75 310 VAL A N 1
ATOM 2408 C CA . VAL A 1 310 ? 5.690 -9.620 -23.660 1.00 61.75 310 VAL A CA 1
ATOM 2409 C C . VAL A 1 310 ? 5.347 -8.645 -22.537 1.00 61.75 310 VAL A C 1
ATOM 2411 O O . VAL A 1 310 ? 4.497 -8.969 -21.710 1.00 61.75 310 VAL A O 1
ATOM 2414 N N . SER A 1 311 ? 5.961 -7.456 -22.516 1.00 58.28 311 SER A N 1
ATOM 2415 C CA . SER A 1 311 ? 5.565 -6.384 -21.594 1.00 58.28 311 SER A CA 1
ATOM 2416 C C . SER A 1 311 ? 4.099 -6.000 -21.790 1.00 58.28 311 SER A C 1
ATOM 2418 O O . SER A 1 311 ? 3.359 -5.969 -20.818 1.00 58.28 311 SER A O 1
ATOM 2420 N N . HIS A 1 312 ? 3.651 -5.831 -23.036 1.00 55.16 312 HIS A N 1
ATOM 2421 C CA . HIS A 1 312 ? 2.262 -5.472 -23.328 1.00 55.16 312 HIS A CA 1
ATOM 2422 C C . HIS A 1 312 ? 1.251 -6.542 -22.869 1.00 55.16 312 HIS A C 1
ATOM 2424 O O . HIS A 1 312 ? 0.219 -6.216 -22.297 1.00 55.16 312 HIS A O 1
ATOM 2430 N N . SER A 1 313 ? 1.578 -7.832 -23.021 1.00 57.25 313 SER A N 1
ATOM 2431 C CA . SER A 1 313 ? 0.702 -8.942 -22.596 1.00 57.25 313 SER A CA 1
ATOM 2432 C C . SER A 1 313 ? 0.553 -9.130 -21.079 1.00 57.25 313 SER A C 1
ATOM 2434 O O . SER A 1 313 ? -0.246 -9.955 -20.652 1.00 57.25 313 SER A O 1
ATOM 2436 N N . ARG A 1 314 ? 1.354 -8.438 -20.256 1.00 55.50 314 ARG A N 1
ATOM 2437 C CA . ARG A 1 314 ? 1.239 -8.479 -18.784 1.00 55.50 314 ARG A CA 1
ATOM 2438 C C . ARG A 1 314 ? 0.277 -7.430 -18.229 1.00 55.50 314 ARG A C 1
ATOM 2440 O O . ARG A 1 314 ? -0.086 -7.523 -17.060 1.00 55.50 314 ARG A O 1
ATOM 2447 N N . VAL A 1 315 ? -0.086 -6.457 -19.061 1.00 49.53 315 VAL A N 1
ATOM 2448 C CA . VAL A 1 315 ? -0.948 -5.324 -18.714 1.00 49.53 315 VAL A CA 1
ATOM 2449 C C . VAL A 1 315 ? -2.426 -5.612 -19.038 1.00 49.53 315 VAL A C 1
ATOM 2451 O O . VAL A 1 315 ? -3.301 -4.998 -18.431 1.00 49.53 315 VAL A O 1
ATOM 2454 N N . GLU A 1 316 ? -2.713 -6.556 -19.947 1.00 46.91 316 GLU A N 1
ATOM 2455 C CA . GLU A 1 316 ? -4.066 -7.096 -20.216 1.00 46.91 316 GLU A CA 1
ATOM 2456 C C . GLU A 1 316 ? -4.505 -8.153 -19.189 1.00 46.91 316 GLU A C 1
ATOM 2458 O O . GLU A 1 316 ? -5.694 -8.113 -18.789 1.00 46.91 316 GLU A O 1
#